Protein AF-A0A3Q2P1I7-F1 (afdb_monomer)

Secondary structure (DSSP, 8-state):
---------------------------PPP-------TT-HHHHHHHHHHHHHHHHHHHHHHHHHHHHHHHHHHHHHHHHHHHHHHHHHHHHHHHHHHHHHHHHHHHHHHHHHHHHHHHHHHHHHHHHHHHHHHHHHHHHHHHHHHHHHHHHHHHHHHHHIIIIIHHHHHHHHHHHHHHHHHHHHHHHHHHHHHHHHHHHHHHHHHHHHHHHHHHHHHHHHHHHHHHHHS-HHHHHHHHHHHHHHHHHHHHHHHTT----------SSSHHHHHHHHHHHHHHHHHHHH---GGG-TTSSSSSS--

Structure (mmCIF, N/CA/C/O backbone):
data_AF-A0A3Q2P1I7-F1
#
_entry.id   AF-A0A3Q2P1I7-F1
#
loop_
_atom_site.group_PDB
_atom_site.id
_atom_site.type_symbol
_atom_site.label_atom_id
_atom_site.label_alt_id
_atom_site.label_comp_id
_atom_site.label_asym_id
_atom_site.label_entity_id
_atom_site.label_seq_id
_atom_site.pdbx_PDB_ins_code
_atom_site.Cartn_x
_atom_site.Cartn_y
_atom_site.Cartn_z
_atom_site.occupancy
_atom_site.B_iso_or_equiv
_atom_site.auth_seq_id
_atom_site.auth_comp_id
_atom_site.auth_asym_id
_atom_site.auth_atom_id
_atom_site.pdbx_PDB_model_num
ATOM 1 N N . MET A 1 1 ? 71.696 -30.354 -68.559 1.00 37.44 1 MET A N 1
ATOM 2 C CA . MET A 1 1 ? 70.394 -29.865 -69.059 1.00 37.44 1 MET A CA 1
ATOM 3 C C . MET A 1 1 ? 70.488 -28.345 -69.175 1.00 37.44 1 MET A C 1
ATOM 5 O O . MET A 1 1 ? 70.593 -27.705 -68.145 1.00 37.44 1 MET A O 1
ATOM 9 N N . THR A 1 2 ? 70.939 -27.823 -70.323 1.00 33.38 2 THR A N 1
ATOM 10 C CA . THR A 1 2 ? 70.131 -27.226 -71.426 1.00 33.38 2 THR A CA 1
ATOM 11 C C . THR A 1 2 ? 69.650 -25.804 -71.056 1.00 33.38 2 THR A C 1
ATOM 13 O O . THR A 1 2 ? 68.840 -25.687 -70.152 1.00 33.38 2 THR A O 1
ATOM 16 N N . SER A 1 3 ? 70.313 -24.722 -71.516 1.00 35.94 3 SER A N 1
ATOM 17 C CA . SER A 1 3 ? 70.066 -23.935 -72.765 1.00 35.94 3 SER A CA 1
ATOM 18 C C . SER A 1 3 ? 68.730 -23.156 -72.707 1.00 35.94 3 SER A C 1
ATOM 20 O O . SER A 1 3 ? 67.751 -23.741 -72.280 1.00 35.94 3 SER A O 1
ATOM 22 N N . LEU A 1 4 ? 68.554 -21.872 -73.060 1.00 38.03 4 LEU A N 1
ATOM 23 C CA . LEU A 1 4 ? 69.083 -20.969 -74.105 1.00 38.03 4 LEU A CA 1
ATOM 24 C C . LEU A 1 4 ? 68.874 -19.489 -73.638 1.00 38.03 4 LEU A C 1
ATOM 26 O O . LEU A 1 4 ? 67.929 -19.250 -72.899 1.00 38.03 4 LEU A O 1
ATOM 30 N N . LYS A 1 5 ? 69.757 -18.493 -73.889 1.00 39.81 5 LYS A N 1
ATOM 31 C CA . LYS A 1 5 ? 69.963 -17.686 -75.137 1.00 39.81 5 LYS A CA 1
ATOM 32 C C . LYS A 1 5 ? 68.685 -16.877 -75.528 1.00 39.81 5 LYS A C 1
ATOM 34 O O . LYS A 1 5 ? 67.645 -17.506 -75.616 1.00 39.81 5 LYS A O 1
ATOM 39 N N . ARG A 1 6 ? 68.632 -15.562 -75.827 1.00 39.19 6 ARG A N 1
ATOM 40 C CA . ARG A 1 6 ? 69.544 -14.595 -76.493 1.00 39.19 6 ARG A CA 1
ATOM 41 C C . ARG A 1 6 ? 69.011 -13.139 -76.423 1.00 39.19 6 ARG A C 1
ATOM 43 O O . ARG A 1 6 ? 67.800 -12.968 -76.439 1.00 39.19 6 ARG A O 1
ATOM 50 N N . ASP A 1 7 ? 69.955 -12.190 -76.457 1.00 40.12 7 ASP A N 1
ATOM 51 C CA . ASP A 1 7 ? 70.128 -11.010 -77.347 1.00 40.12 7 ASP A CA 1
ATOM 52 C C . ASP A 1 7 ? 68.952 -10.029 -77.623 1.00 40.12 7 ASP A C 1
ATOM 54 O O . ASP A 1 7 ? 67.835 -10.443 -77.891 1.00 40.12 7 ASP A O 1
ATOM 58 N N . GLY A 1 8 ? 69.146 -8.704 -77.699 1.00 39.31 8 GLY A N 1
ATOM 59 C CA . GLY A 1 8 ? 70.410 -7.976 -77.760 1.00 39.31 8 GLY A CA 1
ATOM 60 C C . GLY A 1 8 ? 70.275 -6.448 -77.762 1.00 39.31 8 GLY A C 1
ATOM 61 O O . GLY A 1 8 ? 69.306 -5.872 -78.252 1.00 39.31 8 GLY A O 1
ATOM 62 N N . GLU A 1 9 ? 71.316 -5.817 -77.223 1.00 40.06 9 GLU A N 1
ATOM 63 C CA . GLU A 1 9 ? 71.783 -4.486 -77.602 1.00 40.06 9 GLU A CA 1
ATOM 64 C C . GLU A 1 9 ? 72.470 -4.583 -78.972 1.00 40.06 9 GLU A C 1
ATOM 66 O O . GLU A 1 9 ? 73.215 -5.533 -79.227 1.00 40.06 9 GLU A O 1
ATOM 71 N N . ILE A 1 10 ? 72.268 -3.594 -79.844 1.00 39.72 10 ILE A N 1
ATOM 72 C CA . ILE A 1 10 ? 73.086 -3.425 -81.048 1.00 39.72 10 ILE A CA 1
ATOM 73 C C . ILE A 1 10 ? 73.785 -2.069 -80.969 1.00 39.72 10 ILE A C 1
ATOM 75 O O . ILE A 1 10 ? 73.214 -1.022 -81.259 1.00 39.72 10 ILE A O 1
ATOM 79 N N . LEU A 1 11 ? 75.056 -2.139 -80.578 1.00 36.50 11 LEU A N 1
ATOM 80 C CA . LEU A 1 11 ? 76.115 -1.222 -80.981 1.00 36.50 11 LEU A CA 1
ATOM 81 C C . LEU A 1 11 ? 76.473 -1.513 -82.446 1.00 36.50 11 LEU A C 1
ATOM 83 O O . LEU A 1 11 ? 76.708 -2.668 -82.793 1.00 36.50 11 LEU A O 1
ATOM 87 N N . PHE A 1 12 ? 76.619 -0.481 -83.277 1.00 29.22 12 PHE A N 1
ATOM 88 C CA . PHE A 1 12 ? 77.496 -0.552 -84.448 1.00 29.22 12 PHE A CA 1
ATOM 89 C C . PHE A 1 12 ? 78.340 0.719 -84.540 1.00 29.22 12 PHE A C 1
ATOM 91 O O . PHE A 1 12 ? 77.852 1.818 -84.781 1.00 29.22 12 PHE A O 1
ATOM 98 N N . ASN A 1 13 ? 79.634 0.515 -84.325 1.00 35.69 13 ASN A N 1
ATOM 99 C CA . ASN A 1 13 ? 80.735 1.407 -84.638 1.00 35.69 13 ASN A CA 1
ATOM 100 C C . ASN A 1 13 ? 81.540 0.695 -85.729 1.00 35.69 13 ASN A C 1
ATOM 102 O O . ASN A 1 13 ? 81.877 -0.463 -85.500 1.00 35.69 13 ASN A O 1
ATOM 106 N N . ILE A 1 14 ? 81.802 1.342 -86.871 1.00 37.12 14 ILE A N 1
ATOM 107 C CA . ILE A 1 14 ? 83.092 1.351 -87.595 1.00 37.12 14 ILE A CA 1
ATOM 108 C C . ILE A 1 14 ? 82.961 2.031 -88.967 1.00 37.12 14 ILE A C 1
ATOM 110 O O . ILE A 1 14 ? 82.319 1.541 -89.889 1.00 37.12 14 ILE A O 1
ATOM 114 N N . ASN A 1 15 ? 83.639 3.170 -89.070 1.00 38.12 15 ASN A N 1
ATOM 115 C CA . ASN A 1 15 ? 84.653 3.491 -90.075 1.00 38.12 15 ASN A CA 1
ATOM 116 C C . ASN A 1 15 ? 84.760 2.547 -91.298 1.00 38.12 15 ASN A C 1
ATOM 118 O O . ASN A 1 15 ? 85.191 1.402 -91.170 1.00 38.12 15 ASN A O 1
ATOM 122 N N . THR A 1 16 ? 84.512 3.075 -92.498 1.00 40.84 16 THR A N 1
ATOM 123 C CA . THR A 1 16 ? 85.097 2.560 -93.748 1.00 40.84 16 THR A CA 1
ATOM 124 C C . THR A 1 16 ? 85.456 3.728 -94.663 1.00 40.84 16 THR A C 1
ATOM 126 O O . THR A 1 16 ? 84.623 4.289 -95.369 1.00 40.84 16 THR A O 1
ATOM 129 N N . CYS A 1 17 ? 86.737 4.092 -94.626 1.00 37.19 17 CYS A N 1
ATOM 130 C CA . CYS A 1 17 ? 87.418 4.804 -95.695 1.00 37.19 17 CYS A CA 1
ATOM 131 C C . CYS A 1 17 ? 87.631 3.839 -96.869 1.00 37.19 17 CYS A C 1
ATOM 133 O O . CYS A 1 17 ? 88.225 2.780 -96.675 1.00 37.19 17 CYS A O 1
ATOM 135 N N . VAL A 1 18 ? 87.245 4.234 -98.081 1.00 42.25 18 VAL A N 1
ATOM 136 C CA . VAL A 1 18 ? 87.901 3.781 -99.314 1.00 42.25 18 VAL A CA 1
ATOM 137 C C . VAL A 1 18 ? 88.113 5.020 -100.169 1.00 42.25 18 VAL A C 1
ATOM 139 O O . VAL A 1 18 ? 87.163 5.622 -100.663 1.00 42.25 18 VAL A O 1
ATOM 142 N N . GLY A 1 19 ? 89.377 5.426 -100.269 1.00 35.69 19 GLY A N 1
ATOM 143 C CA . GLY A 1 19 ? 89.825 6.352 -101.292 1.00 35.69 19 GLY A CA 1
ATOM 144 C C . GLY A 1 19 ? 89.797 5.673 -102.657 1.00 35.69 19 GLY A C 1
ATOM 145 O O . GLY A 1 19 ? 90.038 4.471 -102.768 1.00 35.69 19 GLY A O 1
ATOM 146 N N . ILE A 1 20 ? 89.517 6.464 -103.683 1.00 48.66 20 ILE A N 1
ATOM 147 C CA . ILE A 1 20 ? 89.871 6.148 -105.061 1.00 48.66 20 ILE A CA 1
ATOM 148 C C . ILE A 1 20 ? 90.468 7.397 -105.698 1.00 48.66 20 ILE A C 1
ATOM 150 O O . ILE A 1 20 ? 90.032 8.521 -105.455 1.00 48.66 20 ILE A O 1
ATOM 154 N N . ASP A 1 21 ? 91.534 7.122 -106.430 1.00 36.25 21 ASP A N 1
ATOM 155 C CA . ASP A 1 21 ? 92.611 7.971 -106.904 1.00 36.25 21 ASP A CA 1
ATOM 156 C C . ASP A 1 21 ? 92.243 9.165 -107.801 1.00 36.25 21 ASP A C 1
ATOM 158 O O . ASP A 1 21 ? 91.438 9.076 -108.723 1.00 36.25 21 ASP A O 1
ATOM 162 N N . SER A 1 22 ? 92.958 10.266 -107.561 1.00 40.50 22 SER A N 1
ATOM 163 C CA . SER A 1 22 ? 93.864 10.918 -108.521 1.00 40.50 22 SER A CA 1
ATOM 164 C C . SER A 1 22 ? 93.489 10.878 -110.015 1.00 40.50 22 SER A C 1
ATOM 166 O O . SER A 1 22 ? 93.969 10.016 -110.750 1.00 40.50 22 SER A O 1
ATOM 168 N N . VAL A 1 23 ? 92.779 11.902 -110.506 1.00 46.59 23 VAL A N 1
ATOM 169 C CA . VAL A 1 23 ? 92.874 12.346 -111.911 1.00 46.59 23 VAL A CA 1
ATOM 170 C C . VAL A 1 23 ? 92.847 13.880 -111.960 1.00 46.59 23 VAL A C 1
ATOM 172 O O . VAL A 1 23 ? 91.907 14.513 -111.494 1.00 46.59 23 VAL A O 1
ATOM 175 N N . ASP A 1 24 ? 93.898 14.458 -112.530 1.00 40.78 24 ASP A N 1
ATOM 176 C CA . ASP A 1 24 ? 94.104 15.874 -112.869 1.00 40.78 24 ASP A CA 1
ATOM 177 C C . ASP A 1 24 ? 94.370 15.941 -114.391 1.00 40.78 24 ASP A C 1
ATOM 179 O O . ASP A 1 24 ? 94.864 14.949 -114.938 1.00 40.78 24 ASP A O 1
ATOM 183 N N . PRO A 1 25 ? 94.244 17.074 -115.106 1.00 54.03 25 PRO A N 1
ATOM 184 C CA . PRO A 1 25 ? 93.213 18.116 -115.152 1.00 54.03 25 PRO A CA 1
ATOM 185 C C . PRO A 1 25 ? 92.543 18.173 -116.551 1.00 54.03 25 PRO A C 1
ATOM 187 O O . PRO A 1 25 ? 92.921 17.464 -117.481 1.00 54.03 25 PRO A O 1
ATOM 190 N N . ARG A 1 26 ? 91.692 19.193 -116.743 1.00 49.25 26 ARG A N 1
ATOM 191 C CA . ARG A 1 26 ? 91.271 19.789 -118.032 1.00 49.25 26 ARG A CA 1
ATOM 192 C C . ARG A 1 26 ? 90.135 19.054 -118.737 1.00 49.25 26 ARG A C 1
ATOM 194 O O . ARG A 1 26 ? 90.357 18.175 -119.556 1.00 49.25 26 ARG A O 1
ATOM 201 N N . ILE A 1 27 ? 88.925 19.530 -118.473 1.00 48.97 27 ILE A N 1
ATOM 202 C CA . ILE A 1 27 ? 87.995 20.114 -119.452 1.00 48.97 27 ILE A CA 1
ATOM 203 C C . ILE A 1 27 ? 86.877 20.697 -118.588 1.00 48.97 27 ILE A C 1
ATOM 205 O O . ILE A 1 27 ? 86.063 19.957 -118.039 1.00 48.97 27 ILE A O 1
ATOM 209 N N . ASP A 1 28 ? 86.868 22.018 -118.416 1.00 49.62 28 ASP A N 1
ATOM 210 C CA . ASP A 1 28 ? 85.645 22.689 -117.991 1.00 49.62 28 ASP A CA 1
ATOM 211 C C . ASP A 1 28 ? 84.610 22.403 -119.090 1.00 49.62 28 ASP A C 1
ATOM 213 O O . ASP A 1 28 ? 84.869 22.731 -120.257 1.00 49.62 28 ASP A O 1
ATOM 217 N N . PRO A 1 29 ? 83.476 21.739 -118.797 1.00 59.03 29 PRO A N 1
ATOM 218 C CA . PRO A 1 29 ? 82.405 21.661 -119.777 1.00 59.03 29 PRO A CA 1
ATOM 219 C C . PRO A 1 29 ? 82.010 23.104 -120.112 1.00 59.03 29 PRO A C 1
ATOM 221 O O . PRO A 1 29 ? 81.969 23.930 -119.195 1.00 59.03 29 PRO A O 1
ATOM 224 N N . PRO A 1 30 ? 81.734 23.458 -121.382 1.00 57.03 30 PRO A N 1
ATOM 225 C CA . PRO A 1 30 ? 81.226 24.788 -121.668 1.00 57.03 30 PRO A CA 1
ATOM 226 C C . PRO A 1 30 ? 79.988 24.989 -120.794 1.00 57.03 30 PRO A C 1
ATOM 228 O O . PRO A 1 30 ? 79.021 24.231 -120.903 1.00 57.03 30 PRO A O 1
ATOM 231 N N . THR A 1 31 ? 80.039 25.969 -119.892 1.00 58.53 31 THR A N 1
ATOM 232 C CA . THR A 1 31 ? 78.881 26.474 -119.159 1.00 58.53 31 THR A CA 1
ATOM 233 C C . THR A 1 31 ? 77.944 27.045 -120.212 1.00 58.53 31 THR A C 1
ATOM 235 O O . THR A 1 31 ? 78.035 28.203 -120.617 1.00 58.53 31 THR A O 1
ATOM 238 N N . SER A 1 32 ? 77.121 26.159 -120.769 1.00 54.41 32 SER A N 1
ATOM 239 C CA . SER A 1 32 ? 76.199 26.464 -121.843 1.00 54.41 32 SER A CA 1
ATOM 240 C C . SER A 1 32 ? 75.160 27.429 -121.301 1.00 54.41 32 SER A C 1
ATOM 242 O O . SER A 1 32 ? 74.247 27.030 -120.588 1.00 54.41 32 SER A O 1
ATOM 244 N N . THR A 1 33 ? 75.331 28.689 -121.699 1.00 48.12 33 THR A N 1
ATOM 245 C CA . THR A 1 33 ? 74.298 29.700 -121.944 1.00 48.12 33 THR A CA 1
ATOM 246 C C . THR A 1 33 ? 73.279 29.907 -120.827 1.00 48.12 33 THR A C 1
ATOM 248 O O . THR A 1 33 ? 72.297 29.176 -120.730 1.00 48.12 33 THR A O 1
ATOM 251 N N . ASP A 1 34 ? 73.435 31.009 -120.091 1.00 49.59 34 ASP A N 1
ATOM 252 C CA . ASP A 1 34 ? 72.309 31.699 -119.459 1.00 49.59 34 ASP A CA 1
ATOM 253 C C . ASP A 1 34 ? 71.232 31.960 -120.525 1.00 49.59 34 ASP A C 1
ATOM 255 O O . ASP A 1 34 ? 71.364 32.836 -121.387 1.00 49.59 34 ASP A O 1
ATOM 259 N N . VAL A 1 35 ? 70.171 31.154 -120.512 1.00 58.53 35 VAL A N 1
ATOM 260 C CA . VAL A 1 35 ? 69.016 31.337 -121.391 1.00 58.53 35 VAL A CA 1
ATOM 261 C C . VAL A 1 35 ? 68.183 32.476 -120.806 1.00 58.53 35 VAL A C 1
ATOM 263 O O . VAL A 1 35 ? 67.319 32.268 -119.957 1.00 58.53 35 VAL A O 1
ATOM 266 N N . TYR A 1 36 ? 68.467 33.705 -121.242 1.00 57.12 36 TYR A N 1
ATOM 267 C CA . TYR A 1 36 ? 67.668 34.883 -120.900 1.00 57.12 36 TYR A CA 1
ATOM 268 C C . TYR A 1 36 ? 66.320 34.831 -121.627 1.00 57.12 36 TYR A C 1
ATOM 270 O O . TYR A 1 36 ? 66.175 35.261 -122.774 1.00 57.12 36 TYR A O 1
ATOM 278 N N . ASP A 1 37 ? 65.316 34.295 -120.943 1.00 55.25 37 ASP A N 1
ATOM 279 C CA . ASP A 1 37 ? 63.932 34.319 -121.394 1.00 55.25 37 ASP A CA 1
ATOM 280 C C . ASP A 1 37 ? 63.318 35.705 -121.138 1.00 55.25 37 ASP A C 1
ATOM 282 O O . ASP A 1 37 ? 63.019 36.082 -120.003 1.00 55.25 37 ASP A O 1
ATOM 286 N N . LYS A 1 38 ? 63.113 36.481 -122.209 1.00 58.69 38 LYS A N 1
ATOM 287 C CA . LYS A 1 38 ? 62.501 37.820 -122.136 1.00 58.69 38 LYS A CA 1
ATOM 288 C C . LYS A 1 38 ? 61.037 37.798 -121.668 1.00 58.69 38 LYS A C 1
ATOM 290 O O . LYS A 1 38 ? 60.520 38.858 -121.328 1.00 58.69 38 LYS A O 1
ATOM 295 N N . LEU A 1 39 ? 60.373 36.636 -121.648 1.00 61.88 39 LEU A N 1
ATOM 296 C CA . LEU A 1 39 ? 58.960 36.486 -121.272 1.00 61.88 39 LEU A CA 1
ATOM 297 C C . LEU A 1 39 ? 58.739 35.720 -119.953 1.00 61.88 39 LEU A C 1
ATOM 299 O O . LEU A 1 39 ? 57.594 35.467 -119.585 1.00 61.88 39 LEU A O 1
ATOM 303 N N . ASN A 1 40 ? 59.800 35.436 -119.187 1.00 66.00 40 ASN A N 1
ATOM 304 C CA . ASN A 1 40 ? 59.728 34.920 -117.811 1.00 66.00 40 ASN A CA 1
ATOM 305 C C . ASN A 1 40 ? 58.880 33.626 -117.642 1.00 66.00 40 ASN A C 1
ATOM 307 O O . ASN A 1 40 ? 58.259 33.392 -116.595 1.00 66.00 40 ASN A O 1
ATOM 311 N N . TYR A 1 41 ? 58.843 32.776 -118.671 1.00 66.62 41 TYR A N 1
ATOM 312 C CA . TYR A 1 41 ? 58.023 31.565 -118.764 1.00 66.62 41 TYR A CA 1
ATOM 313 C C . TYR A 1 41 ? 58.525 30.459 -117.820 1.00 66.62 41 TYR A C 1
ATOM 315 O O . TYR A 1 41 ? 57.732 29.862 -117.088 1.00 66.62 41 TYR A O 1
ATOM 323 N N . LEU A 1 42 ? 59.847 30.250 -117.730 1.00 66.88 42 LEU A N 1
ATOM 324 C CA . LEU A 1 42 ? 60.445 29.260 -116.814 1.00 66.88 42 LEU A CA 1
ATOM 325 C C . LEU A 1 42 ? 60.219 29.601 -115.331 1.00 66.88 42 LEU A C 1
ATOM 327 O O . LEU A 1 42 ? 59.898 28.720 -114.532 1.00 66.88 42 LEU A O 1
ATOM 331 N N . SER A 1 43 ? 60.339 30.880 -114.959 1.00 68.19 43 SER A N 1
ATOM 332 C CA . SER A 1 43 ? 60.089 31.334 -113.581 1.00 68.19 43 SER A CA 1
ATOM 333 C C . SER A 1 43 ? 58.628 31.113 -113.174 1.00 68.19 43 SER A C 1
ATOM 335 O O . SER A 1 43 ? 58.337 30.749 -112.035 1.00 68.19 43 SER A O 1
ATOM 337 N N . SER A 1 44 ? 57.702 31.284 -114.117 1.00 72.69 44 SER A N 1
ATOM 338 C CA . SER A 1 44 ? 56.267 31.112 -113.881 1.00 72.69 44 SER A CA 1
ATOM 339 C C . SER A 1 44 ? 55.881 29.638 -113.700 1.00 72.69 44 SER A C 1
ATOM 341 O O . SER A 1 44 ? 55.126 29.325 -112.782 1.00 72.69 44 SER A O 1
ATOM 343 N N . LEU A 1 45 ? 56.463 28.721 -114.487 1.00 74.69 45 LEU A N 1
ATOM 344 C CA . LEU A 1 45 ? 56.230 27.276 -114.347 1.00 74.69 45 LEU A CA 1
ATOM 345 C C . LEU A 1 45 ? 56.754 26.727 -113.004 1.00 74.69 45 LEU A C 1
ATOM 347 O O . LEU A 1 45 ? 56.106 25.888 -112.375 1.00 74.69 45 LEU A O 1
ATOM 351 N N . GLY A 1 46 ? 57.904 27.227 -112.538 1.00 77.69 46 GLY A N 1
ATOM 352 C CA . GLY A 1 46 ? 58.470 26.869 -111.233 1.00 77.69 46 GLY A CA 1
ATOM 353 C C . GLY A 1 46 ? 57.636 27.382 -110.056 1.00 77.69 46 GLY A C 1
ATOM 354 O O . GLY A 1 46 ? 57.405 26.647 -109.099 1.00 77.69 46 GLY A O 1
ATOM 355 N N . LYS A 1 47 ? 57.105 28.610 -110.143 1.00 83.38 47 LYS A N 1
ATOM 356 C CA . LYS A 1 47 ? 56.226 29.183 -109.106 1.00 83.38 47 LYS A CA 1
ATOM 357 C C . LYS A 1 47 ? 54.948 28.371 -108.904 1.00 83.38 47 LYS A C 1
ATOM 359 O O . LYS A 1 47 ? 54.551 28.164 -107.762 1.00 83.38 47 LYS A O 1
ATOM 364 N N . THR A 1 48 ? 54.323 27.881 -109.977 1.00 82.75 48 THR A N 1
ATOM 365 C CA . THR A 1 48 ? 53.122 27.035 -109.872 1.00 82.75 48 THR A CA 1
ATOM 366 C C . THR A 1 48 ? 53.421 25.699 -109.193 1.00 82.75 48 THR A C 1
ATOM 368 O O . THR A 1 48 ? 52.641 25.273 -108.345 1.00 82.75 48 THR A O 1
ATOM 371 N N . GLN A 1 49 ? 54.554 25.061 -109.509 1.00 83.00 49 GLN A N 1
ATOM 372 C CA . GLN A 1 49 ? 54.948 23.798 -108.873 1.00 83.00 49 GLN A CA 1
ATOM 373 C C . GLN A 1 49 ? 55.335 23.983 -107.399 1.00 83.00 49 GLN A C 1
ATOM 375 O O . GLN A 1 49 ? 54.888 23.209 -106.562 1.00 83.00 49 GLN A O 1
ATOM 380 N N . ILE A 1 50 ? 56.080 25.039 -107.051 1.00 80.31 50 ILE A N 1
ATOM 381 C CA . ILE A 1 50 ? 56.415 25.354 -105.650 1.00 80.31 50 ILE A CA 1
ATOM 382 C C . ILE A 1 50 ? 55.147 25.667 -104.844 1.00 80.31 50 ILE A C 1
ATOM 384 O O . ILE A 1 50 ? 55.003 25.189 -103.725 1.00 80.31 50 ILE A O 1
ATOM 388 N N . ALA A 1 51 ? 54.198 26.415 -105.414 1.00 81.25 51 ALA A N 1
ATOM 389 C CA . ALA A 1 51 ? 52.920 26.691 -104.760 1.00 81.25 51 ALA A CA 1
ATOM 390 C C . ALA A 1 51 ? 52.052 25.431 -104.589 1.00 81.25 51 ALA A C 1
ATOM 392 O O . ALA A 1 51 ? 51.324 25.335 -103.605 1.00 81.25 51 ALA A O 1
ATOM 393 N N . ALA A 1 52 ? 52.120 24.475 -105.523 1.00 87.50 52 ALA A N 1
ATOM 394 C CA . ALA A 1 52 ? 51.447 23.183 -105.392 1.00 87.50 52 ALA A CA 1
ATOM 395 C C . ALA A 1 52 ? 52.071 22.342 -104.270 1.00 87.50 52 ALA A C 1
ATOM 397 O O . ALA A 1 52 ? 51.351 21.902 -103.384 1.00 87.50 52 ALA A O 1
ATOM 398 N N . VAL A 1 53 ? 53.403 22.226 -104.233 1.00 88.50 53 VAL A N 1
ATOM 399 C CA . VAL A 1 53 ? 54.115 21.498 -103.169 1.00 88.50 53 VAL A CA 1
ATOM 400 C C . VAL A 1 53 ? 53.890 22.141 -101.800 1.00 88.50 53 VAL A C 1
ATOM 402 O O . VAL A 1 53 ? 53.654 21.427 -100.832 1.00 88.50 53 VAL A O 1
ATOM 405 N N . GLN A 1 54 ? 53.914 23.475 -101.705 1.00 89.19 54 GLN A N 1
ATOM 406 C CA . GLN A 1 54 ? 53.622 24.174 -100.451 1.00 89.19 54 GLN A CA 1
ATOM 407 C C . GLN A 1 54 ? 52.180 23.924 -100.003 1.00 89.19 54 GLN A C 1
ATOM 409 O O . GLN A 1 54 ? 51.955 23.623 -98.840 1.00 89.19 54 GLN A O 1
ATOM 414 N N . ARG A 1 55 ? 51.212 23.981 -100.926 1.00 89.50 55 ARG A N 1
ATOM 415 C CA . ARG A 1 55 ? 49.812 23.667 -100.622 1.00 89.50 55 ARG A CA 1
ATOM 416 C C . ARG A 1 55 ? 49.650 22.228 -100.141 1.00 89.50 55 ARG A C 1
ATOM 418 O O . ARG A 1 55 ? 48.940 22.012 -99.170 1.00 89.50 55 ARG A O 1
ATOM 425 N N . ASP A 1 56 ? 50.288 21.265 -100.797 1.00 91.94 56 ASP A N 1
ATOM 426 C CA . ASP A 1 56 ? 50.205 19.854 -100.412 1.00 91.94 56 ASP A CA 1
ATOM 427 C C . ASP A 1 56 ? 50.883 19.607 -99.055 1.00 91.94 56 ASP A C 1
ATOM 429 O O . ASP A 1 56 ? 50.370 18.841 -98.241 1.00 91.94 56 ASP A O 1
ATOM 433 N N . ALA A 1 57 ? 51.988 20.305 -98.765 1.00 90.38 57 ALA A N 1
ATOM 434 C CA . ALA A 1 57 ? 52.618 20.298 -97.448 1.00 90.38 57 ALA A CA 1
ATOM 435 C C . ALA A 1 57 ? 51.703 20.911 -96.375 1.00 90.38 57 ALA A C 1
ATOM 437 O O . ALA A 1 57 ? 51.533 20.312 -95.317 1.00 90.38 57 ALA A O 1
ATOM 438 N N . ASP A 1 58 ? 51.066 22.051 -96.654 1.00 92.06 58 ASP A N 1
ATOM 439 C CA . ASP A 1 58 ? 50.138 22.715 -95.732 1.00 92.06 58 ASP A CA 1
ATOM 440 C C . ASP A 1 58 ? 48.883 21.857 -95.484 1.00 92.06 58 ASP A C 1
ATOM 442 O O . ASP A 1 58 ? 48.422 21.752 -94.348 1.00 92.06 58 ASP A O 1
ATOM 446 N N . ILE A 1 59 ? 48.356 21.192 -96.522 1.00 90.81 59 ILE A N 1
ATOM 447 C CA . ILE A 1 59 ? 47.260 20.217 -96.401 1.00 90.81 59 ILE A CA 1
ATOM 448 C C . ILE A 1 59 ? 47.712 19.034 -95.544 1.00 90.81 59 ILE A C 1
ATOM 450 O O . ILE A 1 59 ? 47.006 18.667 -94.610 1.00 90.81 59 ILE A O 1
ATOM 454 N N . GLY A 1 60 ? 48.900 18.480 -95.799 1.00 93.62 60 GLY A N 1
ATOM 455 C CA . GLY A 1 60 ? 49.443 17.372 -95.016 1.00 93.62 60 GLY A CA 1
ATOM 456 C C . GLY A 1 60 ? 49.646 17.729 -93.541 1.00 93.62 60 GLY A C 1
ATOM 457 O O . GLY A 1 60 ? 49.319 16.927 -92.667 1.00 93.62 60 GLY A O 1
ATOM 458 N N . VAL A 1 61 ? 50.123 18.943 -93.247 1.00 93.62 61 VAL A N 1
ATOM 459 C CA . VAL A 1 61 ? 50.250 19.454 -91.873 1.00 93.62 61 VAL A CA 1
ATOM 460 C C . VAL A 1 61 ? 48.873 19.612 -91.229 1.00 93.62 61 VAL A C 1
ATOM 462 O O . VAL A 1 61 ? 48.662 19.097 -90.135 1.00 93.62 61 VAL A O 1
ATOM 465 N N . ALA A 1 62 ? 47.910 20.238 -91.910 1.00 90.12 62 ALA A N 1
ATOM 466 C CA . ALA A 1 62 ? 46.564 20.440 -91.375 1.00 90.12 62 ALA A CA 1
ATOM 467 C C . ALA A 1 62 ? 45.809 19.119 -91.143 1.00 90.12 62 ALA A C 1
ATOM 469 O O . ALA A 1 62 ? 45.086 18.978 -90.155 1.00 90.12 62 ALA A O 1
ATOM 470 N N . GLU A 1 63 ? 45.972 18.133 -92.027 1.00 92.75 63 GLU A N 1
ATOM 471 C CA . GLU A 1 63 ? 45.398 16.797 -91.859 1.00 92.75 63 GLU A CA 1
ATOM 472 C C . GLU A 1 63 ? 46.056 16.046 -90.699 1.00 92.75 63 GLU A C 1
ATOM 474 O O . GLU A 1 63 ? 45.346 15.471 -89.874 1.00 92.75 63 GLU A O 1
ATOM 479 N N . ALA A 1 64 ? 47.384 16.114 -90.564 1.0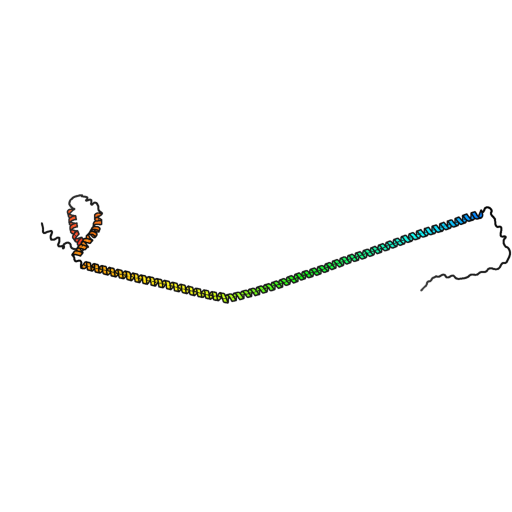0 93.12 64 ALA A N 1
ATOM 480 C CA . ALA A 1 64 ? 48.095 15.512 -89.439 1.00 93.12 64 ALA A CA 1
ATOM 481 C C . ALA A 1 64 ? 47.704 16.150 -88.095 1.00 93.12 64 ALA A C 1
ATOM 483 O O . ALA A 1 64 ? 47.486 15.431 -87.120 1.00 93.12 64 ALA A O 1
ATOM 484 N N . GLU A 1 65 ? 47.570 17.478 -88.040 1.00 94.12 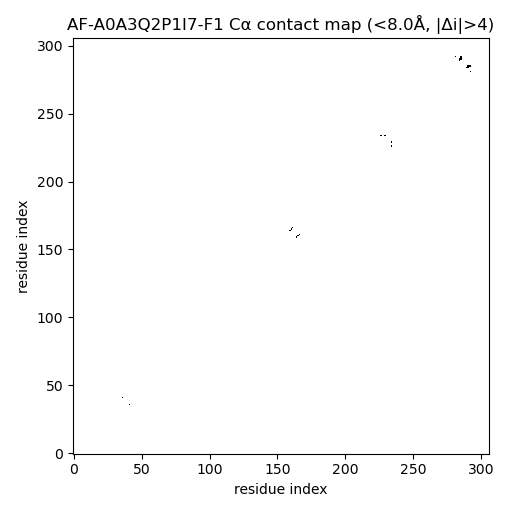65 GLU A N 1
ATOM 485 C CA . GLU A 1 65 ? 47.111 18.206 -86.852 1.00 94.12 65 GLU A CA 1
ATOM 486 C C . GLU A 1 65 ? 45.657 17.873 -86.505 1.00 94.12 65 GLU A C 1
ATOM 488 O O . GLU A 1 65 ? 45.342 17.632 -85.338 1.00 94.12 65 GLU A O 1
ATOM 493 N N . ARG A 1 66 ? 44.769 17.795 -87.505 1.00 94.94 66 ARG A N 1
ATOM 494 C CA . ARG A 1 66 ? 43.373 17.386 -87.309 1.00 94.94 66 ARG A CA 1
ATOM 495 C C . ARG A 1 66 ? 43.291 15.967 -86.759 1.00 94.94 66 ARG A C 1
ATOM 497 O O . ARG A 1 66 ? 42.593 15.737 -85.774 1.00 94.94 66 ARG A O 1
ATOM 504 N N . ASP A 1 67 ? 44.002 15.024 -87.367 1.00 94.06 67 ASP A N 1
ATOM 505 C CA . ASP A 1 67 ? 43.949 13.614 -86.985 1.00 94.06 67 ASP A CA 1
ATOM 506 C C . ASP A 1 67 ? 44.615 13.375 -85.617 1.00 94.06 67 ASP A C 1
ATOM 508 O O . ASP A 1 67 ? 44.143 12.546 -84.832 1.00 94.06 67 ASP A O 1
ATOM 512 N N . ALA A 1 68 ? 45.673 14.128 -85.290 1.00 92.81 68 ALA A N 1
ATOM 513 C CA . ALA A 1 68 ? 46.255 14.162 -83.951 1.00 92.81 68 ALA A CA 1
ATOM 514 C C . ALA A 1 68 ? 45.270 14.743 -82.925 1.00 92.81 68 ALA A C 1
ATOM 516 O O . ALA A 1 68 ? 45.091 14.153 -81.861 1.00 92.81 68 ALA A O 1
ATOM 517 N N . GLY A 1 69 ? 44.582 15.838 -83.262 1.00 94.81 69 GLY A N 1
ATOM 518 C CA . GLY A 1 69 ? 43.578 16.469 -82.406 1.00 94.81 69 GLY A CA 1
ATOM 519 C C . GLY A 1 69 ? 42.362 15.577 -82.141 1.00 94.81 69 GLY A C 1
ATOM 520 O O . GLY A 1 69 ? 41.902 15.505 -81.003 1.00 94.81 69 GLY A O 1
ATOM 521 N N . ILE A 1 70 ? 41.873 14.848 -83.153 1.00 93.75 70 ILE A N 1
ATOM 522 C CA . ILE A 1 70 ? 40.782 13.871 -83.000 1.00 93.75 70 ILE A CA 1
ATOM 523 C C . ILE A 1 70 ? 41.217 12.748 -82.057 1.00 93.75 70 ILE A C 1
ATOM 525 O O . ILE A 1 70 ? 40.532 12.494 -81.067 1.00 93.75 70 ILE A O 1
ATOM 529 N N . ARG A 1 71 ? 42.387 12.136 -82.294 1.00 93.44 71 ARG A N 1
ATOM 530 C CA . ARG A 1 71 ? 42.904 11.073 -81.417 1.00 93.44 71 ARG A CA 1
ATOM 531 C C . ARG A 1 71 ? 43.159 11.560 -79.995 1.00 93.44 71 ARG A C 1
ATOM 533 O O . ARG A 1 71 ? 42.890 10.838 -79.040 1.00 93.44 71 ARG A O 1
ATOM 540 N N . GLU A 1 72 ? 43.660 12.779 -79.823 1.00 94.38 72 GLU A N 1
ATOM 541 C CA . GLU A 1 72 ? 43.860 13.362 -78.498 1.00 94.38 72 GLU A CA 1
ATOM 542 C C . GLU A 1 72 ? 42.523 13.611 -77.784 1.00 94.38 72 GLU A C 1
ATOM 544 O O . GLU A 1 72 ? 42.397 13.309 -76.596 1.00 94.38 72 GLU A O 1
ATOM 549 N N . ALA A 1 73 ? 41.513 14.124 -78.490 1.00 92.75 73 ALA A N 1
ATOM 550 C CA . ALA A 1 73 ? 40.178 14.339 -77.939 1.00 92.75 73 ALA A CA 1
ATOM 551 C C . ALA A 1 73 ? 39.491 13.018 -77.556 1.00 92.75 73 ALA A C 1
ATOM 553 O O . ALA A 1 73 ? 38.886 12.940 -76.485 1.00 92.75 73 ALA A O 1
ATOM 554 N N . GLU A 1 74 ? 39.622 11.977 -78.380 1.00 93.38 74 GLU A N 1
ATOM 555 C CA . GLU A 1 74 ? 39.107 10.631 -78.102 1.00 93.38 74 GLU A CA 1
ATOM 556 C C . GLU A 1 74 ? 39.785 10.017 -76.872 1.00 93.38 74 GLU A C 1
ATOM 558 O O . GLU A 1 74 ? 39.096 9.652 -75.919 1.00 93.38 74 GLU A O 1
ATOM 563 N N . CYS A 1 75 ? 41.121 10.024 -76.816 1.00 92.94 75 CYS A N 1
ATOM 564 C CA . CYS A 1 75 ? 41.874 9.559 -75.647 1.00 92.94 75 CYS A CA 1
ATOM 565 C C . CYS A 1 75 ? 41.503 10.333 -74.371 1.00 92.94 75 CYS A C 1
ATOM 567 O O . CYS A 1 75 ? 41.388 9.746 -73.294 1.00 92.94 75 CYS A O 1
ATOM 569 N N . LYS A 1 76 ? 41.297 11.655 -74.466 1.00 94.69 76 LYS A N 1
ATOM 570 C CA . LYS A 1 76 ? 40.858 12.481 -73.329 1.00 94.69 76 LYS A CA 1
ATOM 571 C C . LYS A 1 76 ? 39.446 12.128 -72.882 1.00 94.69 76 LYS A C 1
ATOM 573 O O . LYS A 1 76 ? 39.212 12.048 -71.678 1.00 94.69 76 LYS A O 1
ATOM 578 N N . LYS A 1 77 ? 38.522 11.908 -73.818 1.00 96.12 77 LYS A N 1
ATOM 579 C CA . LYS A 1 77 ? 37.152 11.493 -73.511 1.00 96.12 77 LYS A CA 1
ATOM 580 C C . LYS A 1 77 ? 37.149 10.146 -72.792 1.00 96.12 77 LYS A C 1
ATOM 582 O O . LYS A 1 77 ? 36.592 10.057 -71.705 1.00 96.12 77 LYS A O 1
ATOM 587 N N . GLU A 1 78 ? 37.846 9.145 -73.327 1.00 94.25 78 GLU A N 1
ATOM 588 C CA . GLU A 1 78 ? 37.942 7.821 -72.700 1.00 94.25 78 GLU A CA 1
ATOM 589 C C . GLU A 1 78 ? 38.601 7.884 -71.316 1.00 94.25 78 GLU A C 1
ATOM 591 O O . GLU A 1 78 ? 38.111 7.278 -70.363 1.00 94.25 78 GLU A O 1
ATOM 596 N N . MET A 1 79 ? 39.671 8.671 -71.160 1.00 95.06 79 MET A N 1
ATOM 597 C CA . MET A 1 79 ? 40.310 8.891 -69.860 1.00 95.06 79 MET A CA 1
ATOM 598 C C . MET A 1 79 ? 39.345 9.522 -68.850 1.00 95.06 79 MET A C 1
ATOM 600 O O . MET A 1 79 ? 39.295 9.092 -67.695 1.00 95.06 79 MET A O 1
ATOM 604 N N . MET A 1 80 ? 38.592 10.544 -69.264 1.00 93.69 80 MET A N 1
ATOM 605 C CA . MET A 1 80 ? 37.600 11.194 -68.409 1.00 93.69 80 MET A CA 1
ATOM 606 C C . MET A 1 80 ? 36.458 10.241 -68.056 1.00 93.69 80 MET A C 1
ATOM 608 O O . MET A 1 80 ? 36.079 10.189 -66.891 1.00 93.69 80 MET A O 1
ATOM 612 N N . ASP A 1 81 ? 35.971 9.441 -69.002 1.00 94.00 81 ASP A N 1
ATOM 613 C CA . ASP A 1 81 ? 34.917 8.452 -68.767 1.00 94.00 81 ASP A CA 1
ATOM 614 C C . ASP A 1 81 ? 35.372 7.394 -67.749 1.00 94.00 81 ASP A C 1
ATOM 616 O O . ASP A 1 81 ? 34.675 7.127 -66.767 1.00 94.00 81 ASP A O 1
ATOM 620 N N . VAL A 1 82 ? 36.584 6.849 -67.907 1.00 95.38 82 VAL A N 1
ATOM 621 C CA . VAL A 1 82 ? 37.174 5.910 -66.938 1.00 95.38 82 VAL A CA 1
ATOM 622 C C . VAL A 1 82 ? 37.344 6.568 -65.568 1.00 95.38 82 VAL A C 1
ATOM 624 O O . VAL A 1 82 ? 37.026 5.950 -64.548 1.00 95.38 82 VAL A O 1
ATOM 627 N N . LYS A 1 83 ? 37.796 7.827 -65.525 1.00 95.69 83 LYS A N 1
ATOM 628 C CA . LYS A 1 83 ? 37.950 8.582 -64.279 1.00 95.69 83 LYS A CA 1
ATOM 629 C C . LYS A 1 83 ? 36.608 8.815 -63.586 1.00 95.69 83 LYS A C 1
ATOM 631 O O . LYS A 1 83 ? 36.498 8.526 -62.402 1.00 95.69 83 LYS A O 1
ATOM 636 N N . PHE A 1 84 ? 35.577 9.264 -64.299 1.00 95.62 84 PHE A N 1
ATOM 637 C CA . PHE A 1 84 ? 34.252 9.484 -63.719 1.00 95.62 84 PHE A CA 1
ATOM 638 C C . PHE A 1 84 ? 33.605 8.185 -63.246 1.00 95.62 84 PHE A C 1
ATOM 640 O O . PHE A 1 84 ? 32.969 8.169 -62.193 1.00 95.62 84 PHE A O 1
ATOM 647 N N . LEU A 1 85 ? 33.800 7.079 -63.970 1.00 95.25 85 LEU A N 1
ATOM 648 C CA . LEU A 1 85 ? 33.352 5.760 -63.525 1.00 95.25 85 LEU A CA 1
ATOM 649 C C . LEU A 1 85 ? 34.075 5.324 -62.246 1.00 95.25 85 LEU A C 1
ATOM 651 O O . LEU A 1 85 ? 33.438 4.778 -61.343 1.00 95.25 85 LEU A O 1
ATOM 655 N N . ALA A 1 86 ? 35.384 5.568 -62.146 1.00 95.12 86 ALA A N 1
ATOM 656 C CA . ALA A 1 86 ? 36.150 5.300 -60.933 1.00 95.12 86 ALA A CA 1
ATOM 657 C C . ALA A 1 86 ? 35.684 6.186 -59.764 1.00 95.12 86 ALA A C 1
ATOM 659 O O . ALA A 1 86 ? 35.393 5.659 -58.691 1.00 95.12 86 ALA A O 1
ATOM 660 N N . ASP A 1 87 ? 35.523 7.492 -59.985 1.00 94.88 87 ASP A N 1
ATOM 661 C CA . ASP A 1 87 ? 35.064 8.454 -58.977 1.00 94.88 87 ASP A CA 1
ATOM 662 C C . ASP A 1 87 ? 33.646 8.118 -58.487 1.00 94.88 87 ASP A C 1
ATOM 664 O O . ASP A 1 87 ? 33.387 8.137 -57.283 1.00 94.88 87 ASP A O 1
ATOM 668 N N . THR A 1 88 ? 32.747 7.719 -59.394 1.00 95.81 88 THR A N 1
ATOM 669 C CA . THR A 1 88 ? 31.387 7.264 -59.053 1.00 95.81 88 THR A CA 1
ATOM 670 C C . THR A 1 88 ? 31.445 6.015 -58.177 1.00 95.81 88 THR A C 1
ATOM 672 O O . THR A 1 88 ? 30.859 5.996 -57.098 1.00 95.81 88 THR A O 1
ATOM 675 N N . LYS A 1 89 ? 32.238 5.003 -58.561 1.00 96.56 89 LYS A N 1
ATOM 676 C CA . LYS A 1 89 ? 32.412 3.779 -57.757 1.00 96.56 89 LYS A CA 1
ATOM 677 C C . LYS A 1 89 ? 33.018 4.058 -56.381 1.00 96.56 89 LYS A C 1
ATOM 679 O O . LYS A 1 89 ? 32.626 3.423 -55.400 1.00 96.56 89 LYS A O 1
ATOM 684 N N . MET A 1 90 ? 33.965 4.990 -56.287 1.00 94.88 90 MET A N 1
ATOM 685 C CA . MET A 1 90 ? 34.550 5.409 -55.011 1.00 94.88 90 MET A CA 1
ATOM 686 C C . MET A 1 90 ? 33.526 6.133 -54.133 1.00 94.88 90 MET A C 1
ATOM 688 O O . MET A 1 90 ? 33.449 5.855 -52.936 1.00 94.88 90 MET A O 1
ATOM 692 N N . ALA A 1 91 ? 32.724 7.030 -54.711 1.00 93.50 91 ALA A N 1
ATOM 693 C CA . ALA A 1 91 ? 31.660 7.735 -54.005 1.00 93.50 91 ALA A CA 1
ATOM 694 C C . ALA A 1 91 ? 30.566 6.775 -53.516 1.00 93.50 91 ALA A C 1
ATOM 696 O O . ALA A 1 91 ? 30.171 6.862 -52.354 1.00 93.50 91 ALA A O 1
ATOM 697 N N . ASP A 1 92 ? 30.148 5.824 -54.352 1.00 94.75 92 ASP A N 1
ATOM 698 C CA . ASP A 1 92 ? 29.174 4.791 -53.994 1.00 94.75 92 ASP A CA 1
ATOM 699 C C . ASP A 1 92 ? 29.701 3.899 -52.869 1.00 94.75 92 ASP A C 1
ATOM 701 O O . ASP A 1 92 ? 29.020 3.708 -51.863 1.00 94.75 92 ASP A O 1
ATOM 705 N N . SER A 1 93 ? 30.950 3.434 -52.969 1.00 95.25 93 SER A N 1
ATOM 706 C CA . SER A 1 93 ? 31.584 2.625 -51.917 1.00 95.25 93 SER A CA 1
ATOM 707 C C . SER A 1 93 ? 31.713 3.398 -50.602 1.00 95.25 93 SER A C 1
ATOM 709 O O . SER A 1 93 ? 31.485 2.849 -49.525 1.00 95.25 93 SER A O 1
ATOM 711 N N . LYS A 1 94 ? 32.053 4.693 -50.669 1.00 96.00 94 LYS A N 1
ATOM 712 C CA . LYS A 1 94 ? 32.131 5.564 -49.490 1.00 96.00 94 LYS A CA 1
ATOM 713 C C . LYS A 1 94 ? 30.752 5.782 -48.872 1.00 96.00 94 LYS A C 1
ATOM 715 O O . LYS A 1 94 ? 30.620 5.700 -47.655 1.00 96.00 94 LYS A O 1
ATOM 720 N N . ARG A 1 95 ? 29.729 6.041 -49.688 1.00 96.50 95 ARG A N 1
ATOM 721 C CA . ARG A 1 95 ? 28.344 6.190 -49.231 1.00 96.50 95 ARG A CA 1
ATOM 722 C C . ARG A 1 95 ? 27.862 4.915 -48.551 1.00 96.50 95 ARG A C 1
ATOM 724 O O . ARG A 1 95 ? 27.323 5.002 -47.456 1.00 96.50 95 ARG A O 1
ATOM 731 N N . GLU A 1 96 ? 28.080 3.762 -49.172 1.00 96.25 96 GLU A N 1
ATOM 732 C CA . GLU A 1 96 ? 27.682 2.463 -48.628 1.00 96.25 96 GLU A CA 1
ATOM 733 C C . GLU A 1 96 ? 28.373 2.188 -47.287 1.00 96.25 96 GLU A C 1
ATOM 735 O O . GLU A 1 96 ? 27.714 1.835 -46.312 1.00 96.25 96 GLU A O 1
ATOM 740 N N . LEU A 1 97 ? 29.680 2.452 -47.189 1.00 96.75 97 LEU A N 1
ATOM 741 C CA . LEU A 1 97 ? 30.419 2.320 -45.934 1.00 96.75 97 LEU A CA 1
ATOM 742 C C . LEU A 1 97 ? 29.842 3.214 -44.825 1.00 96.75 97 LEU A C 1
ATOM 744 O O . LEU A 1 97 ? 29.684 2.765 -43.691 1.00 96.75 97 LEU A O 1
ATOM 748 N N . GLU A 1 98 ? 29.536 4.476 -45.127 1.00 95.12 98 GLU A N 1
ATOM 749 C CA . GLU A 1 98 ? 28.963 5.397 -44.141 1.00 95.12 98 GLU A CA 1
ATOM 750 C C . GLU A 1 98 ? 27.525 5.016 -43.759 1.00 95.12 98 GLU A C 1
ATOM 752 O O . GLU A 1 98 ? 27.167 5.103 -42.583 1.00 95.12 98 GLU A O 1
ATOM 757 N N . LEU A 1 99 ? 26.722 4.515 -44.704 1.00 96.56 99 LEU A N 1
ATOM 758 C CA . LEU A 1 99 ? 25.392 3.969 -44.419 1.00 96.56 99 LEU A CA 1
ATOM 759 C C . LEU A 1 99 ? 25.473 2.750 -43.493 1.00 96.56 99 LEU A C 1
ATOM 761 O O . LEU A 1 99 ? 24.739 2.690 -42.507 1.00 96.56 99 LEU A O 1
ATOM 765 N N . GLN A 1 100 ? 26.396 1.821 -43.747 1.00 96.25 100 GLN A N 1
ATOM 766 C CA . GLN A 1 100 ? 26.603 0.654 -42.888 1.00 96.25 100 GLN A CA 1
ATOM 767 C C . GLN A 1 100 ? 27.091 1.057 -41.494 1.00 96.25 100 GLN A C 1
ATOM 769 O O . GLN A 1 100 ? 26.554 0.582 -40.495 1.00 96.25 100 GLN A O 1
ATOM 774 N N . LYS A 1 101 ? 28.045 1.992 -41.392 1.00 97.06 101 LYS A N 1
ATOM 775 C CA . LYS A 1 101 ? 28.476 2.546 -40.096 1.00 97.06 101 LYS A CA 1
ATOM 776 C C . LYS A 1 101 ? 27.316 3.189 -39.340 1.00 97.06 101 LYS A C 1
ATOM 778 O O . LYS A 1 101 ? 27.182 2.970 -38.139 1.00 97.06 101 LYS A O 1
ATOM 783 N N . ALA A 1 102 ? 26.479 3.972 -40.019 1.00 95.81 102 ALA A N 1
ATOM 784 C CA . ALA A 1 102 ? 25.310 4.594 -39.409 1.00 95.81 102 ALA A CA 1
ATOM 785 C C . ALA A 1 102 ? 24.303 3.543 -38.916 1.00 95.81 102 ALA A C 1
ATOM 787 O O . ALA A 1 102 ? 23.826 3.655 -37.787 1.00 95.81 102 ALA A O 1
ATOM 788 N N . ALA A 1 103 ? 24.048 2.495 -39.706 1.00 96.69 103 ALA A N 1
ATOM 789 C CA . ALA A 1 103 ? 23.180 1.384 -39.325 1.00 96.69 103 ALA A CA 1
ATOM 790 C C . ALA A 1 103 ? 23.714 0.635 -38.092 1.00 96.69 103 ALA A C 1
ATOM 792 O O . ALA A 1 103 ? 22.974 0.440 -37.126 1.00 96.69 103 ALA A O 1
ATOM 793 N N . PHE A 1 104 ? 25.008 0.297 -38.062 1.00 96.94 104 PHE A N 1
ATOM 794 C CA . PHE A 1 104 ? 25.624 -0.345 -36.898 1.00 96.94 104 PHE A CA 1
ATOM 795 C C . PHE A 1 104 ? 25.599 0.553 -35.663 1.00 96.94 104 PHE A C 1
ATOM 797 O O . PHE A 1 104 ? 25.276 0.088 -34.574 1.00 96.94 104 PHE A O 1
ATOM 804 N N . ASN A 1 105 ? 25.877 1.849 -35.812 1.00 96.94 105 ASN A N 1
ATOM 805 C CA . ASN A 1 105 ? 25.781 2.795 -34.702 1.00 96.94 105 ASN A CA 1
ATOM 806 C C . ASN A 1 105 ? 24.348 2.896 -34.173 1.00 96.94 105 ASN A C 1
ATOM 808 O O . ASN A 1 105 ? 24.145 2.924 -32.960 1.00 96.94 105 ASN A O 1
ATOM 812 N N . GLN A 1 106 ? 23.348 2.919 -35.055 1.00 97.19 106 GLN A N 1
ATOM 813 C CA . GLN A 1 106 ? 21.942 2.906 -34.663 1.00 97.19 106 GLN A CA 1
ATOM 814 C C . GLN A 1 106 ? 21.591 1.626 -33.897 1.00 97.19 106 GLN A C 1
ATOM 816 O O . GLN A 1 106 ? 20.927 1.702 -32.860 1.00 97.19 106 GLN A O 1
ATOM 821 N N . GLU A 1 107 ? 22.052 0.464 -34.357 1.00 95.50 107 GLU A N 1
ATOM 822 C CA . GLU A 1 107 ? 21.816 -0.805 -33.672 1.00 95.50 107 GLU A CA 1
ATOM 823 C C . GLU A 1 107 ? 22.512 -0.846 -32.307 1.00 95.50 107 GLU A C 1
ATOM 825 O O . GLU A 1 107 ? 21.854 -1.115 -31.302 1.00 95.50 107 GLU A O 1
ATOM 830 N N . ILE A 1 108 ? 23.800 -0.492 -32.235 1.00 96.06 108 ILE A N 1
ATOM 831 C CA . ILE A 1 108 ? 24.562 -0.410 -30.980 1.00 96.06 108 ILE A CA 1
ATOM 832 C C . ILE A 1 108 ? 23.869 0.535 -30.000 1.00 96.06 108 ILE A C 1
ATOM 834 O O . ILE A 1 108 ? 23.681 0.176 -28.840 1.00 96.06 108 ILE A O 1
ATOM 838 N N . ASN A 1 109 ? 23.441 1.716 -30.452 1.00 95.00 109 ASN A N 1
ATOM 839 C CA . ASN A 1 109 ? 22.738 2.677 -29.605 1.00 95.00 109 ASN A CA 1
ATOM 840 C C . ASN A 1 109 ? 21.388 2.137 -29.130 1.00 95.00 109 ASN A C 1
ATOM 842 O O . ASN A 1 109 ? 21.055 2.281 -27.956 1.00 95.00 109 ASN A O 1
ATOM 846 N N . THR A 1 110 ? 20.639 1.460 -30.002 1.00 96.44 110 THR A N 1
ATOM 847 C CA . THR A 1 110 ? 19.360 0.833 -29.642 1.00 96.44 110 THR A CA 1
ATOM 848 C C . THR A 1 110 ? 19.569 -0.263 -28.601 1.00 96.44 110 THR A C 1
ATOM 850 O O . THR A 1 110 ? 18.879 -0.286 -27.584 1.00 96.44 110 THR A O 1
ATOM 853 N N . LYS A 1 111 ? 20.554 -1.145 -28.801 1.00 96.88 111 LYS A N 1
ATOM 854 C CA . LYS A 1 111 ? 20.897 -2.209 -27.848 1.00 96.88 111 LYS A CA 1
ATOM 855 C C . LYS A 1 111 ? 21.411 -1.638 -26.532 1.00 96.88 111 LYS A C 1
ATOM 857 O O . LYS A 1 111 ? 21.012 -2.110 -25.474 1.00 96.88 111 LYS A O 1
ATOM 862 N N . ARG A 1 112 ? 22.232 -0.587 -26.571 1.00 96.44 112 ARG A N 1
ATOM 863 C CA . ARG A 1 112 ? 22.728 0.102 -25.374 1.00 96.44 112 ARG A CA 1
ATOM 864 C C . ARG A 1 112 ? 21.593 0.755 -24.587 1.00 96.44 112 ARG A C 1
ATOM 866 O O . ARG A 1 112 ? 21.549 0.594 -23.372 1.00 96.44 112 ARG A O 1
ATOM 873 N N . ALA A 1 113 ? 20.660 1.424 -25.263 1.00 95.12 113 ALA A N 1
ATOM 874 C CA . ALA A 1 113 ? 19.469 1.995 -24.638 1.00 95.12 113 ALA A CA 1
ATOM 875 C C . ALA A 1 113 ? 18.569 0.905 -24.031 1.00 95.12 113 ALA A C 1
ATOM 877 O O . ALA A 1 113 ? 18.117 1.049 -22.900 1.00 95.12 113 ALA A O 1
ATOM 878 N N . GLN A 1 114 ? 18.365 -0.215 -24.735 1.00 95.06 114 GLN A N 1
ATOM 879 C CA . GLN A 1 114 ? 17.619 -1.367 -24.214 1.00 95.06 114 GLN A CA 1
ATOM 880 C C . GLN A 1 114 ? 18.276 -1.964 -22.966 1.00 95.06 114 GLN A C 1
ATOM 882 O O . GLN A 1 114 ? 17.586 -2.206 -21.980 1.00 95.06 114 GLN A O 1
ATOM 887 N N . SER A 1 115 ? 19.595 -2.166 -22.979 1.00 96.19 115 SER A N 1
ATOM 888 C CA . SER A 1 115 ? 20.337 -2.667 -21.818 1.00 96.19 115 SER A CA 1
ATOM 889 C C . SER A 1 115 ? 20.246 -1.714 -20.627 1.00 96.19 115 SER A C 1
ATOM 891 O O . SER A 1 115 ? 20.034 -2.168 -19.506 1.00 96.19 115 SER A O 1
ATOM 893 N N . GLN A 1 116 ? 20.353 -0.402 -20.863 1.00 96.69 116 GLN A N 1
ATOM 894 C CA . GLN A 1 116 ? 20.222 0.607 -19.811 1.00 96.69 116 GLN A CA 1
ATOM 895 C C . GLN A 1 116 ? 18.813 0.603 -19.202 1.00 96.69 116 GLN A C 1
ATOM 897 O O . GLN A 1 116 ? 18.674 0.523 -17.985 1.00 96.69 116 GLN A O 1
ATOM 902 N N . LEU A 1 117 ? 17.770 0.590 -20.038 1.00 94.38 117 LEU A N 1
ATOM 903 C CA . LEU A 1 117 ? 16.380 0.497 -19.583 1.00 94.38 117 LEU A CA 1
ATOM 904 C C . LEU A 1 117 ? 16.109 -0.806 -18.825 1.00 94.38 117 LEU A C 1
ATOM 906 O O . LEU A 1 117 ? 15.404 -0.798 -17.821 1.00 94.38 117 LEU A O 1
ATOM 910 N N . ALA A 1 118 ? 16.668 -1.931 -19.277 1.00 95.50 118 ALA A N 1
ATOM 911 C CA . ALA A 1 118 ? 16.533 -3.210 -18.588 1.00 95.50 118 ALA A CA 1
ATOM 912 C C . ALA A 1 118 ? 17.202 -3.182 -17.206 1.00 95.50 118 ALA A C 1
ATOM 914 O O . ALA A 1 118 ? 16.631 -3.698 -16.244 1.00 95.50 118 ALA A O 1
ATOM 915 N N . TYR A 1 119 ? 18.378 -2.557 -17.100 1.00 96.19 119 TYR A N 1
ATOM 916 C CA . TYR A 1 119 ? 19.078 -2.369 -15.832 1.00 96.19 119 TYR A CA 1
ATOM 917 C C . TYR A 1 119 ? 18.283 -1.470 -14.877 1.00 96.19 119 TYR A C 1
ATOM 919 O O . TYR A 1 119 ? 18.049 -1.848 -13.732 1.00 96.19 119 TYR A O 1
ATOM 927 N N . GLU A 1 120 ? 17.797 -0.324 -15.355 1.00 95.69 120 GLU A N 1
ATOM 928 C CA . GLU A 1 120 ? 16.970 0.600 -14.569 1.00 95.69 120 GLU A CA 1
ATOM 929 C C . GLU A 1 120 ? 15.657 -0.046 -14.116 1.00 95.69 120 GLU A C 1
ATOM 931 O O . GLU A 1 120 ? 15.263 0.082 -12.957 1.00 95.69 120 GLU A O 1
ATOM 936 N N . LEU A 1 121 ? 15.004 -0.807 -14.998 1.00 96.12 121 LEU A N 1
ATOM 937 C CA . LEU A 1 121 ? 13.792 -1.547 -14.664 1.00 96.12 121 LEU A CA 1
ATOM 938 C C . LEU A 1 121 ? 14.056 -2.614 -13.595 1.00 96.12 121 LEU A C 1
ATOM 940 O O . LEU A 1 121 ? 13.233 -2.791 -12.699 1.00 96.12 121 LEU A O 1
ATOM 944 N N . GLN A 1 122 ? 15.180 -3.333 -13.679 1.00 94.56 122 GLN A N 1
ATOM 945 C CA . GLN A 1 122 ? 15.567 -4.304 -12.654 1.00 94.56 122 GLN A CA 1
ATOM 946 C C . GLN A 1 122 ? 15.864 -3.627 -11.317 1.00 94.56 122 GLN A C 1
ATOM 948 O O . GLN A 1 122 ? 15.342 -4.063 -10.295 1.00 94.56 122 GLN A O 1
ATOM 953 N N . ALA A 1 123 ? 16.608 -2.520 -11.322 1.00 97.19 123 ALA A N 1
ATOM 954 C CA . ALA A 1 123 ? 16.863 -1.740 -10.116 1.00 97.19 123 ALA A CA 1
ATOM 955 C C . ALA A 1 123 ? 15.555 -1.251 -9.468 1.00 97.19 123 ALA A C 1
ATOM 957 O O . ALA A 1 123 ? 15.380 -1.376 -8.258 1.00 97.19 123 ALA A O 1
ATOM 958 N N . ALA A 1 124 ? 14.597 -0.764 -10.264 1.00 96.56 124 ALA A N 1
ATOM 959 C CA . ALA A 1 124 ? 13.292 -0.335 -9.766 1.00 96.56 124 ALA A CA 1
ATOM 960 C C . ALA A 1 124 ? 12.467 -1.494 -9.179 1.00 96.56 124 ALA A C 1
ATOM 962 O O . ALA A 1 124 ? 11.833 -1.326 -8.137 1.00 96.56 124 ALA A O 1
ATOM 963 N N . LYS A 1 125 ? 12.481 -2.674 -9.815 1.00 97.38 125 LYS A N 1
ATOM 964 C CA . LYS A 1 125 ? 11.813 -3.880 -9.294 1.00 97.38 125 LYS A CA 1
ATOM 965 C C . LYS A 1 125 ? 12.415 -4.339 -7.972 1.00 97.38 125 LYS A C 1
ATOM 967 O O . LYS A 1 125 ? 11.670 -4.638 -7.042 1.00 97.38 125 LYS A O 1
ATOM 972 N N . GLU A 1 126 ? 13.739 -4.364 -7.875 1.00 96.75 126 GLU A N 1
ATOM 973 C CA . GLU A 1 126 ? 14.414 -4.737 -6.633 1.00 96.75 126 GLU A CA 1
ATOM 974 C C . GLU A 1 126 ? 14.122 -3.711 -5.534 1.00 96.75 126 GLU A C 1
ATOM 976 O O . GLU A 1 126 ? 13.765 -4.087 -4.423 1.00 96.75 126 GLU A O 1
ATOM 981 N N . GLN A 1 127 ? 14.130 -2.414 -5.858 1.00 95.75 127 GLN A N 1
ATOM 982 C CA . GLN A 1 127 ? 13.757 -1.367 -4.908 1.00 95.75 127 GLN A CA 1
ATOM 983 C C . GLN A 1 127 ? 12.308 -1.508 -4.421 1.00 95.75 127 GLN A C 1
ATOM 985 O O . GLN A 1 127 ? 12.038 -1.301 -3.238 1.00 95.75 127 GLN A O 1
ATOM 990 N N . GLN A 1 128 ? 11.366 -1.871 -5.300 1.00 94.00 128 GLN A N 1
ATOM 991 C CA . GLN A 1 128 ? 9.992 -2.186 -4.895 1.00 94.00 128 GLN A CA 1
ATOM 992 C C . GLN A 1 128 ? 9.953 -3.377 -3.934 1.00 94.00 128 GLN A C 1
ATOM 994 O O . GLN A 1 128 ? 9.239 -3.325 -2.938 1.00 94.00 128 GLN A O 1
ATOM 999 N N . LYS A 1 129 ? 10.739 -4.425 -4.199 1.00 97.25 129 LYS A N 1
ATOM 1000 C CA . LYS A 1 129 ? 10.819 -5.610 -3.341 1.00 97.25 129 LYS A CA 1
ATOM 1001 C C . LYS A 1 129 ? 11.409 -5.287 -1.965 1.00 97.25 129 LYS A C 1
ATOM 1003 O O . LYS A 1 129 ? 10.826 -5.682 -0.963 1.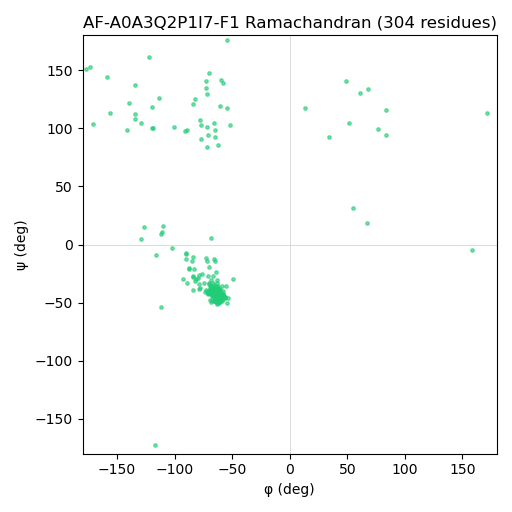00 97.25 129 LYS A O 1
ATOM 1008 N N . ILE A 1 130 ? 12.490 -4.505 -1.916 1.00 97.25 130 ILE A N 1
ATOM 1009 C CA . ILE A 1 130 ? 13.085 -4.007 -0.667 1.00 97.25 130 ILE A CA 1
ATOM 1010 C C . ILE A 1 130 ? 12.046 -3.208 0.127 1.00 97.25 130 ILE A C 1
ATOM 1012 O O . ILE A 1 130 ? 11.849 -3.462 1.308 1.00 97.25 130 ILE A O 1
ATOM 1016 N N . ARG A 1 131 ? 11.316 -2.299 -0.530 1.00 96.62 131 ARG A N 1
ATOM 1017 C CA . ARG A 1 131 ? 10.266 -1.488 0.110 1.00 96.62 131 ARG A CA 1
ATOM 1018 C C . ARG A 1 131 ? 9.121 -2.327 0.676 1.00 96.62 131 ARG A C 1
ATOM 1020 O O . ARG A 1 131 ? 8.582 -1.978 1.720 1.00 96.62 131 ARG A O 1
ATOM 1027 N N . LEU A 1 132 ? 8.726 -3.402 -0.007 1.00 95.19 132 LEU A N 1
ATOM 1028 C CA . LEU A 1 132 ? 7.707 -4.325 0.500 1.00 95.19 132 LEU A CA 1
ATOM 1029 C C . LEU A 1 132 ? 8.187 -5.037 1.770 1.00 95.19 132 LEU A C 1
ATOM 1031 O O . LEU A 1 132 ? 7.445 -5.083 2.748 1.00 95.19 132 LEU A O 1
ATOM 1035 N N . GLU A 1 133 ? 9.431 -5.515 1.773 1.00 95.44 133 GLU A N 1
ATOM 1036 C CA . GLU A 1 133 ? 10.040 -6.154 2.943 1.00 95.44 133 GLU A CA 1
ATOM 1037 C C . GLU A 1 133 ? 10.187 -5.168 4.118 1.00 95.44 133 GLU A C 1
ATOM 1039 O O . GLU A 1 133 ? 9.877 -5.499 5.259 1.00 95.44 133 GLU A O 1
ATOM 1044 N N . GLU A 1 134 ? 10.586 -3.918 3.850 1.00 95.12 134 GLU A N 1
ATOM 1045 C CA . GLU A 1 134 ? 10.654 -2.847 4.857 1.00 95.12 134 GLU A CA 1
ATOM 1046 C C . GLU A 1 134 ? 9.293 -2.601 5.523 1.00 95.12 134 GLU A C 1
ATOM 1048 O O . GLU A 1 134 ? 9.208 -2.503 6.749 1.00 95.12 134 GLU A O 1
ATOM 1053 N N . ILE A 1 135 ? 8.219 -2.536 4.728 1.00 96.25 135 ILE A N 1
ATOM 1054 C CA . ILE A 1 135 ? 6.851 -2.382 5.241 1.00 96.25 135 ILE A CA 1
ATOM 1055 C C . ILE A 1 135 ? 6.458 -3.594 6.091 1.00 96.25 135 ILE A C 1
ATOM 1057 O O . ILE A 1 135 ? 5.826 -3.428 7.134 1.00 96.25 135 ILE A O 1
ATOM 1061 N N . GLU A 1 136 ? 6.823 -4.810 5.686 1.00 94.50 136 GLU A N 1
ATOM 1062 C CA . GLU A 1 136 ? 6.541 -6.012 6.471 1.00 94.50 136 GLU A CA 1
ATOM 1063 C C . GLU A 1 136 ? 7.252 -5.981 7.830 1.00 94.50 136 GLU A C 1
ATOM 1065 O O . GLU A 1 136 ? 6.623 -6.236 8.865 1.00 94.50 136 GLU A O 1
ATOM 1070 N N . ILE A 1 137 ? 8.522 -5.566 7.856 1.00 94.75 137 ILE A N 1
ATOM 1071 C CA . ILE A 1 137 ? 9.270 -5.344 9.097 1.00 94.75 137 ILE A CA 1
ATOM 1072 C C . ILE A 1 137 ? 8.558 -4.299 9.969 1.00 94.75 137 ILE A C 1
ATOM 1074 O O . ILE A 1 137 ? 8.364 -4.547 11.164 1.00 94.75 137 ILE A O 1
ATOM 1078 N N . GLU A 1 138 ? 8.111 -3.171 9.401 1.00 95.00 138 GLU A N 1
ATOM 1079 C CA . GLU A 1 138 ? 7.376 -2.136 10.146 1.00 95.00 138 GLU A CA 1
ATOM 1080 C C . GLU A 1 138 ? 6.064 -2.685 10.726 1.00 95.00 138 GLU A C 1
ATOM 1082 O O . GLU A 1 138 ? 5.767 -2.472 11.903 1.00 95.00 138 GLU A O 1
ATOM 1087 N N . VAL A 1 139 ? 5.287 -3.440 9.946 1.00 95.75 139 VAL A N 1
ATOM 1088 C CA . VAL A 1 139 ? 4.029 -4.046 10.410 1.00 95.75 139 VAL A CA 1
ATOM 1089 C C . VAL A 1 139 ? 4.285 -5.018 11.559 1.00 95.75 139 VAL A C 1
ATOM 1091 O O . VAL A 1 139 ? 3.541 -5.015 12.543 1.00 95.75 139 VAL A O 1
ATOM 1094 N N . VAL A 1 140 ? 5.335 -5.838 11.480 1.00 96.38 140 VAL A N 1
ATOM 1095 C CA . VAL A 1 140 ? 5.712 -6.754 12.566 1.00 96.38 140 VAL A CA 1
ATOM 1096 C C . VAL A 1 140 ? 6.142 -5.981 13.815 1.00 96.38 140 VAL A C 1
ATOM 1098 O O . VAL A 1 140 ? 5.736 -6.346 14.921 1.00 96.38 140 VAL A O 1
ATOM 1101 N N . GLN A 1 141 ? 6.920 -4.905 13.670 1.00 95.25 141 GLN A N 1
ATOM 1102 C CA . GLN A 1 141 ? 7.315 -4.03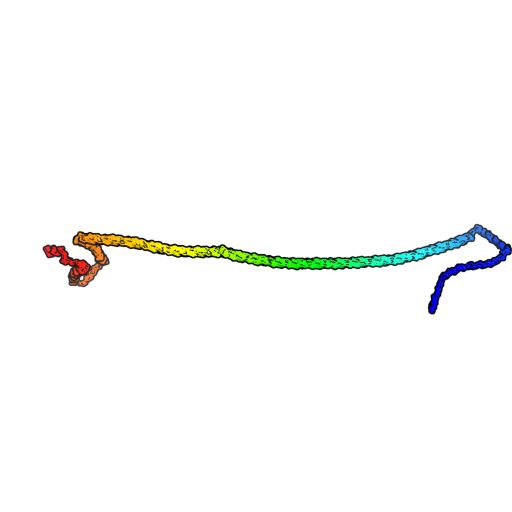8 14.786 1.00 95.25 141 GLN A CA 1
ATOM 1103 C C . GLN A 1 141 ? 6.101 -3.372 15.445 1.00 95.25 141 GLN A C 1
ATOM 1105 O O . GLN A 1 141 ? 5.939 -3.470 16.660 1.00 95.25 141 GLN A O 1
ATOM 1110 N N . ARG A 1 142 ? 5.206 -2.773 14.650 1.00 96.56 142 ARG A N 1
ATOM 1111 C CA . ARG A 1 142 ? 3.952 -2.156 15.116 1.00 96.56 142 ARG A CA 1
ATOM 1112 C C . ARG A 1 142 ? 3.071 -3.159 15.849 1.00 96.56 142 ARG A C 1
ATOM 1114 O O . ARG A 1 142 ? 2.584 -2.858 16.930 1.00 96.56 142 ARG A O 1
ATOM 1121 N N . LYS A 1 143 ? 2.898 -4.370 15.307 1.00 96.12 143 LYS A N 1
ATOM 1122 C CA . LYS A 1 143 ? 2.138 -5.440 15.974 1.00 96.12 143 LYS A CA 1
ATOM 1123 C C . LYS A 1 143 ? 2.746 -5.805 17.324 1.00 96.12 143 LYS A C 1
ATOM 1125 O O . LYS A 1 143 ? 2.014 -5.914 18.299 1.00 96.12 143 LYS A O 1
ATOM 1130 N N . LYS A 1 144 ? 4.074 -5.955 17.401 1.00 97.06 144 LYS A N 1
ATOM 1131 C CA . LYS A 1 144 ? 4.762 -6.217 18.675 1.00 97.06 144 LYS A CA 1
ATOM 1132 C C . LYS A 1 144 ? 4.564 -5.078 19.675 1.00 97.06 144 LYS A C 1
ATOM 1134 O O . LYS A 1 144 ? 4.336 -5.367 20.843 1.00 97.06 144 LYS A O 1
ATOM 1139 N N . GLN A 1 145 ? 4.616 -3.825 19.222 1.00 94.81 145 GLN A N 1
ATOM 1140 C CA . GLN A 1 145 ? 4.359 -2.650 20.056 1.00 94.81 145 GLN A CA 1
ATOM 1141 C C . GLN A 1 145 ? 2.932 -2.671 20.619 1.00 94.81 145 GLN A C 1
ATOM 1143 O O . GLN A 1 145 ? 2.769 -2.584 21.831 1.00 94.81 145 GLN A O 1
ATOM 1148 N N . ILE A 1 146 ? 1.924 -2.911 19.772 1.00 96.25 146 ILE A N 1
ATOM 1149 C CA . ILE A 1 146 ? 0.523 -3.058 20.200 1.00 96.25 146 ILE A CA 1
ATOM 1150 C C . ILE A 1 146 ? 0.392 -4.185 21.231 1.00 96.25 146 ILE A C 1
ATOM 1152 O O . ILE A 1 146 ? -0.217 -3.990 22.271 1.00 96.25 146 ILE A O 1
ATOM 1156 N N . THR A 1 147 ? 1.021 -5.342 21.007 1.00 95.44 147 THR A N 1
ATOM 1157 C CA . THR A 1 147 ? 0.985 -6.453 21.974 1.00 95.44 147 THR A CA 1
ATOM 1158 C C . THR A 1 147 ? 1.649 -6.108 23.312 1.00 95.44 147 THR A C 1
ATOM 1160 O O . THR A 1 147 ? 1.248 -6.635 24.350 1.00 95.44 147 THR A O 1
ATOM 1163 N N . ILE A 1 148 ? 2.694 -5.275 23.317 1.00 96.69 148 ILE A N 1
ATOM 1164 C CA . ILE A 1 148 ? 3.313 -4.796 24.561 1.00 96.69 148 ILE A CA 1
ATOM 1165 C C . ILE A 1 148 ? 2.355 -3.839 25.272 1.00 96.69 148 ILE A C 1
ATOM 1167 O O . ILE A 1 148 ? 2.093 -4.035 26.454 1.00 96.69 148 ILE A O 1
ATOM 1171 N N . GLU A 1 149 ? 1.780 -2.879 24.550 1.00 95.25 149 GLU A N 1
ATOM 1172 C CA . GLU A 1 149 ? 0.816 -1.911 25.087 1.00 95.25 149 GLU A CA 1
ATOM 1173 C C . GLU A 1 149 ? -0.441 -2.593 25.642 1.00 95.25 149 GLU A C 1
ATOM 1175 O O . GLU A 1 149 ? -0.861 -2.287 26.753 1.00 95.25 149 GLU A O 1
ATOM 1180 N N . GLU A 1 150 ? -1.003 -3.577 24.936 1.00 95.88 150 GLU A N 1
ATOM 1181 C CA . GLU A 1 150 ? -2.122 -4.396 25.421 1.00 95.88 150 GLU A CA 1
ATOM 1182 C C . GLU A 1 150 ? -1.776 -5.072 26.754 1.00 95.88 150 GLU A C 1
ATOM 1184 O O . GLU A 1 150 ? -2.550 -5.018 27.708 1.00 95.88 150 GLU A O 1
ATOM 1189 N N . LYS A 1 151 ? -0.572 -5.648 26.867 1.00 95.62 151 LYS A N 1
ATOM 1190 C CA . LYS A 1 151 ? -0.110 -6.261 28.121 1.00 95.62 151 LYS A CA 1
ATOM 1191 C C . LYS A 1 151 ? 0.110 -5.238 29.234 1.00 95.62 151 LYS A C 1
ATOM 1193 O O . LYS A 1 151 ? -0.104 -5.564 30.403 1.00 95.62 151 LYS A O 1
ATOM 1198 N N . GLU A 1 152 ? 0.558 -4.031 28.904 1.00 93.81 152 GLU A N 1
ATOM 1199 C CA . GLU A 1 152 ? 0.697 -2.938 29.869 1.00 93.81 152 GLU A CA 1
ATOM 1200 C C . GLU A 1 152 ? -0.667 -2.446 30.362 1.00 93.81 152 GLU A C 1
ATOM 1202 O O . GLU A 1 152 ? -0.835 -2.239 31.567 1.00 93.81 152 GLU A O 1
ATOM 1207 N N . ILE A 1 153 ? -1.660 -2.341 29.475 1.00 95.19 153 ILE A N 1
ATOM 1208 C CA . ILE A 1 153 ? -3.049 -2.027 29.829 1.00 95.19 153 ILE A CA 1
ATOM 1209 C C . ILE A 1 153 ? -3.616 -3.117 30.738 1.00 95.19 153 ILE A C 1
ATOM 1211 O O . ILE A 1 153 ? -4.114 -2.791 31.811 1.00 95.19 153 ILE A O 1
ATOM 1215 N N . ASP A 1 154 ? -3.459 -4.397 30.389 1.00 96.38 154 ASP A N 1
ATOM 1216 C CA . ASP A 1 154 ? -3.921 -5.524 31.212 1.00 96.38 154 ASP A CA 1
ATOM 1217 C C . ASP A 1 154 ? -3.296 -5.513 32.611 1.00 96.38 154 ASP A C 1
ATOM 1219 O O . ASP A 1 154 ? -3.954 -5.789 33.621 1.00 96.38 154 ASP A O 1
ATOM 1223 N N . ARG A 1 155 ? -1.992 -5.221 32.693 1.00 96.69 155 ARG A N 1
ATOM 1224 C CA . ARG A 1 155 ? -1.294 -5.090 33.973 1.00 96.69 155 ARG A CA 1
ATOM 1225 C C . ARG A 1 155 ? -1.863 -3.919 34.772 1.00 96.69 155 ARG A C 1
ATOM 1227 O O . ARG A 1 155 ? -2.173 -4.092 35.950 1.00 96.69 155 ARG A O 1
ATOM 1234 N N . THR A 1 156 ? -2.032 -2.766 34.135 1.00 95.25 156 THR A N 1
ATOM 1235 C CA . THR A 1 156 ? -2.557 -1.548 34.765 1.00 95.25 156 THR A CA 1
ATOM 1236 C C . THR A 1 156 ? -4.000 -1.741 35.230 1.00 95.25 156 THR A C 1
ATOM 1238 O O . THR A 1 156 ? -4.350 -1.343 36.338 1.00 95.25 156 THR A O 1
ATOM 1241 N N . GLU A 1 157 ? -4.843 -2.414 34.446 1.00 94.56 157 GLU A N 1
ATOM 1242 C CA . GLU A 1 157 ? -6.217 -2.742 34.826 1.00 94.56 157 GLU A CA 1
ATOM 1243 C C . GLU A 1 157 ? -6.248 -3.661 36.050 1.00 94.56 157 GLU A C 1
ATOM 1245 O O . GLU A 1 157 ? -7.044 -3.445 36.968 1.00 94.56 157 GLU A O 1
ATOM 1250 N N . LYS A 1 158 ? -5.362 -4.662 36.110 1.00 95.25 158 LYS A N 1
ATOM 1251 C CA . LYS A 1 158 ? -5.229 -5.533 37.287 1.00 95.25 158 LYS A CA 1
ATOM 1252 C C . LYS A 1 158 ? -4.753 -4.757 38.513 1.00 95.25 158 LYS A C 1
ATOM 1254 O O . LYS A 1 158 ? -5.306 -4.957 39.594 1.00 95.25 158 LYS A O 1
ATOM 1259 N N . GLU A 1 159 ? -3.787 -3.854 38.356 1.00 94.00 159 GLU A N 1
ATOM 1260 C CA . GLU A 1 159 ? -3.307 -2.974 39.430 1.00 94.00 159 GLU A CA 1
ATOM 1261 C C . GLU A 1 159 ? -4.419 -2.037 39.936 1.00 94.00 159 GLU A C 1
ATOM 1263 O O . GLU A 1 159 ? -4.643 -1.946 41.146 1.00 94.00 159 GLU A O 1
ATOM 1268 N N . LEU A 1 160 ? -5.183 -1.409 39.037 1.00 94.12 160 LEU A N 1
ATOM 1269 C CA . LEU A 1 160 ? -6.334 -0.557 39.367 1.00 94.12 160 LEU A CA 1
ATOM 1270 C C . LEU A 1 160 ? -7.471 -1.348 40.013 1.00 94.12 160 LEU A C 1
ATOM 1272 O O . LEU A 1 160 ? -8.086 -0.892 40.978 1.00 94.12 160 LEU A O 1
ATOM 1276 N N . THR A 1 161 ? -7.747 -2.550 39.517 1.00 92.88 161 THR A N 1
ATOM 1277 C CA . THR A 1 161 ? -8.761 -3.430 40.101 1.00 92.88 161 THR A CA 1
ATOM 1278 C C . THR A 1 161 ? -8.363 -3.809 41.522 1.00 92.88 161 THR A C 1
ATOM 1280 O O . THR A 1 161 ? -9.183 -3.720 42.434 1.00 92.88 161 THR A O 1
ATOM 1283 N N . ALA A 1 162 ? -7.094 -4.161 41.739 1.00 92.88 162 ALA A N 1
ATOM 1284 C CA . ALA A 1 162 ? -6.582 -4.493 43.060 1.00 92.88 162 ALA A CA 1
ATOM 1285 C C . ALA A 1 162 ? -6.582 -3.298 44.027 1.00 92.88 162 ALA A C 1
ATOM 1287 O O . ALA A 1 162 ? -6.967 -3.463 45.183 1.00 92.88 162 ALA A O 1
ATOM 1288 N N . THR A 1 163 ? -6.172 -2.119 43.558 1.00 91.81 163 THR A N 1
ATOM 1289 C CA . THR A 1 163 ? -5.913 -0.944 44.408 1.00 91.81 163 THR A CA 1
ATOM 1290 C C . THR A 1 163 ? -7.142 -0.071 44.627 1.00 91.81 163 THR A C 1
ATOM 1292 O O . THR A 1 163 ? -7.274 0.521 45.689 1.00 91.81 163 THR A O 1
ATOM 1295 N N . VAL A 1 164 ? -8.035 0.035 43.641 1.00 93.12 164 VAL A N 1
ATOM 1296 C CA . VAL A 1 164 ? -9.176 0.964 43.681 1.00 93.12 164 VAL A CA 1
ATOM 1297 C C . VAL A 1 164 ? -10.493 0.207 43.780 1.00 93.12 164 VAL A C 1
ATOM 1299 O O . VAL A 1 164 ? -11.261 0.451 44.706 1.00 93.12 164 VAL A O 1
ATOM 1302 N N . LYS A 1 165 ? -10.758 -0.739 42.867 1.00 90.06 165 LYS A N 1
ATOM 1303 C CA . LYS A 1 165 ? -12.067 -1.419 42.825 1.00 90.06 165 LYS A CA 1
ATOM 1304 C C . LYS A 1 165 ? -12.290 -2.320 44.035 1.00 90.06 165 LYS A C 1
ATOM 1306 O O . LYS A 1 165 ? -13.305 -2.182 44.700 1.00 90.06 165 LYS A O 1
ATOM 1311 N N . ARG A 1 166 ? -11.336 -3.191 44.374 1.00 92.50 166 ARG A N 1
ATOM 1312 C CA . ARG A 1 166 ? -11.477 -4.122 45.508 1.00 92.50 166 ARG A CA 1
ATOM 1313 C C . ARG A 1 166 ? -11.699 -3.436 46.865 1.00 92.50 166 ARG A C 1
ATOM 1315 O O . ARG A 1 166 ? -12.589 -3.889 47.583 1.00 92.50 166 ARG A O 1
ATOM 1322 N N . PRO A 1 167 ? -10.953 -2.384 47.261 1.00 94.88 167 PRO A N 1
ATOM 1323 C CA . PRO A 1 167 ? -11.255 -1.688 48.509 1.00 94.88 167 PRO A CA 1
ATOM 1324 C C . PRO A 1 167 ? -12.569 -0.913 48.435 1.00 94.88 167 PRO A C 1
ATOM 1326 O O . PRO A 1 167 ? -13.327 -0.963 49.396 1.00 94.88 167 PRO A O 1
ATOM 1329 N N . ALA A 1 168 ? -12.894 -0.284 47.300 1.00 92.50 168 ALA A N 1
ATOM 1330 C CA . ALA A 1 168 ? -14.182 0.389 47.135 1.00 92.50 168 ALA A CA 1
ATOM 1331 C C . ALA A 1 168 ? -15.366 -0.590 47.247 1.00 92.50 168 ALA A C 1
ATOM 1333 O O . ALA A 1 168 ? -16.353 -0.290 47.912 1.00 92.50 168 ALA A O 1
ATOM 1334 N N . GLU A 1 169 ? -15.260 -1.785 46.661 1.00 92.44 169 GLU A N 1
ATOM 1335 C CA . GLU A 1 169 ? -16.246 -2.864 46.796 1.00 92.44 169 GLU A CA 1
ATOM 1336 C C . GLU A 1 169 ? -16.343 -3.361 48.244 1.00 92.44 169 GLU A C 1
ATOM 1338 O O . GLU A 1 169 ? -17.445 -3.547 48.760 1.00 92.44 169 GLU A O 1
ATOM 1343 N N . ALA A 1 170 ? -15.209 -3.531 48.930 1.00 92.62 170 ALA A N 1
ATOM 1344 C CA . ALA A 1 170 ? -15.189 -3.933 50.334 1.00 92.62 170 ALA A CA 1
ATOM 1345 C C . ALA A 1 170 ? -15.835 -2.877 51.252 1.00 92.62 170 ALA A C 1
ATOM 1347 O O . ALA A 1 170 ? -16.596 -3.227 52.158 1.00 92.62 170 ALA A O 1
ATOM 1348 N N . GLU A 1 171 ? -15.571 -1.590 51.018 1.00 92.75 171 GLU A N 1
ATOM 1349 C CA . GLU A 1 171 ? -16.188 -0.478 51.747 1.00 92.75 171 GLU A CA 1
ATOM 1350 C C . GLU A 1 171 ? -17.684 -0.359 51.454 1.00 92.75 171 GLU A C 1
ATOM 1352 O O . GLU A 1 171 ? -18.476 -0.226 52.391 1.00 92.75 171 GLU A O 1
ATOM 1357 N N . ALA A 1 172 ? -18.087 -0.470 50.185 1.00 91.81 172 ALA A N 1
ATOM 1358 C CA . ALA A 1 172 ? -19.489 -0.462 49.781 1.00 91.81 172 ALA A CA 1
ATOM 1359 C C . ALA A 1 172 ? -20.260 -1.615 50.436 1.00 91.81 172 ALA A C 1
ATOM 1361 O O . ALA A 1 172 ? -21.321 -1.390 51.019 1.00 91.81 172 ALA A O 1
ATOM 1362 N N . TYR A 1 173 ? -19.694 -2.826 50.427 1.00 93.50 173 TYR A N 1
ATOM 1363 C CA . TYR A 1 173 ? -20.290 -3.984 51.086 1.00 93.50 173 TYR A CA 1
ATOM 1364 C C . TYR A 1 173 ? -20.401 -3.774 52.601 1.00 93.50 173 TYR A C 1
ATOM 1366 O O . TYR A 1 173 ? -21.467 -3.975 53.183 1.00 93.50 173 TYR A O 1
ATOM 1374 N N . LYS A 1 174 ? -19.338 -3.288 53.257 1.00 92.81 174 LYS A N 1
ATOM 1375 C CA . LYS A 1 174 ? -19.372 -2.962 54.692 1.00 92.81 174 LYS A CA 1
ATOM 1376 C C . LYS A 1 174 ? -20.451 -1.922 55.007 1.00 92.81 174 LYS A C 1
ATOM 1378 O O . LYS A 1 174 ? -21.170 -2.073 55.992 1.00 92.81 174 LYS A O 1
ATOM 1383 N N . MET A 1 175 ? -20.584 -0.883 54.184 1.00 91.62 175 MET A N 1
ATOM 1384 C CA . MET A 1 175 ? -21.592 0.160 54.364 1.00 91.62 175 MET A CA 1
ATOM 1385 C C . MET A 1 175 ? -23.013 -0.373 54.161 1.00 91.62 175 MET A C 1
ATOM 1387 O O . MET A 1 175 ? -23.894 -0.029 54.944 1.00 91.62 175 MET A O 1
ATOM 1391 N N . GLN A 1 176 ? -23.239 -1.237 53.168 1.00 91.75 176 GLN A N 1
ATOM 1392 C CA . GLN A 1 176 ? -24.528 -1.904 52.972 1.00 91.75 176 GLN A CA 1
ATOM 1393 C C . GLN A 1 176 ? -24.901 -2.766 54.178 1.00 91.75 176 GLN A C 1
ATOM 1395 O O . GLN A 1 176 ? -26.003 -2.611 54.697 1.00 91.75 176 GLN A O 1
ATOM 1400 N N . GLN A 1 177 ? -23.972 -3.581 54.688 1.00 91.75 177 GLN A N 1
ATOM 1401 C CA . GLN A 1 177 ? -24.207 -4.406 55.877 1.00 91.75 177 GLN A CA 1
ATOM 1402 C C . GLN A 1 177 ? -24.507 -3.553 57.117 1.00 91.75 177 GLN A C 1
ATOM 1404 O O . GLN A 1 177 ? -25.404 -3.877 57.893 1.00 91.75 177 GLN A O 1
ATOM 1409 N N . LEU A 1 178 ? -23.794 -2.435 57.303 1.00 91.88 178 LEU A N 1
ATOM 1410 C CA . LEU A 1 178 ? -24.080 -1.490 58.386 1.00 91.88 178 LEU A CA 1
ATOM 1411 C C . LEU A 1 178 ? -25.453 -0.829 58.214 1.00 91.88 178 LEU A C 1
ATOM 1413 O O . LEU A 1 178 ? -26.193 -0.703 59.186 1.00 91.88 178 LEU A O 1
ATOM 1417 N N . ALA A 1 179 ? -25.817 -0.432 56.994 1.00 90.19 179 ALA A N 1
ATOM 1418 C CA . ALA A 1 179 ? -27.112 0.172 56.704 1.00 90.19 179 ALA A CA 1
ATOM 1419 C C . ALA A 1 179 ? -28.265 -0.825 56.894 1.00 90.19 179 ALA A C 1
ATOM 1421 O O . ALA A 1 179 ? -29.310 -0.455 57.425 1.00 90.19 179 ALA A O 1
ATOM 1422 N N . GLU A 1 180 ? -28.089 -2.085 56.502 1.00 89.38 180 GLU A N 1
ATOM 1423 C CA . GLU A 1 180 ? -29.060 -3.156 56.730 1.00 89.38 180 GLU A CA 1
ATOM 1424 C C . GLU A 1 180 ? -29.189 -3.486 58.222 1.00 89.38 180 GLU A C 1
ATOM 1426 O O . GLU A 1 180 ? -30.303 -3.545 58.748 1.00 89.38 180 GLU A O 1
ATOM 1431 N N . GLY A 1 181 ? -28.061 -3.553 58.936 1.00 87.75 181 GLY A N 1
ATOM 1432 C CA . GLY A 1 181 ? -28.028 -3.632 60.393 1.00 87.75 181 GLY A CA 1
ATOM 1433 C C . GLY A 1 181 ? -28.817 -2.490 61.034 1.00 87.75 181 GLY A C 1
ATOM 1434 O O . GLY A 1 181 ? -29.727 -2.737 61.823 1.00 87.75 181 GLY A O 1
ATOM 1435 N N . GLN A 1 182 ? -28.574 -1.244 60.624 1.00 88.69 182 GLN A N 1
ATOM 1436 C CA . GLN A 1 182 ? -29.299 -0.084 61.145 1.00 88.69 182 GLN A CA 1
ATOM 1437 C C . GLN A 1 182 ? -30.793 -0.110 60.797 1.00 88.69 182 GLN A C 1
ATOM 1439 O O . GLN A 1 182 ? -31.617 0.255 61.633 1.00 88.69 182 GLN A O 1
ATOM 1444 N N . LYS A 1 183 ? -31.177 -0.561 59.595 1.00 84.69 183 LYS A N 1
ATOM 1445 C CA . LYS A 1 183 ? -32.589 -0.745 59.223 1.00 84.69 183 LYS A CA 1
ATOM 1446 C C . LYS A 1 183 ? -33.269 -1.763 60.133 1.00 84.69 183 LYS A C 1
ATOM 1448 O O . LYS A 1 183 ? -34.380 -1.502 60.593 1.00 84.69 183 LYS A O 1
ATOM 1453 N N . SER A 1 184 ? -32.605 -2.879 60.435 1.00 77.50 184 SER A N 1
ATOM 1454 C CA . SER A 1 184 ? -33.148 -3.891 61.348 1.00 77.50 184 SER A CA 1
ATOM 1455 C C . SER A 1 184 ? -33.316 -3.341 62.770 1.00 77.50 184 SER A C 1
ATOM 1457 O O . SER A 1 184 ? -34.396 -3.464 63.346 1.00 77.50 184 SER A O 1
ATOM 1459 N N . VAL A 1 185 ? -32.311 -2.623 63.288 1.00 83.25 185 VAL A N 1
ATOM 1460 C CA . VAL A 1 185 ? -32.361 -1.975 64.608 1.00 83.25 185 VAL A CA 1
ATOM 1461 C C . VAL A 1 185 ? -33.464 -0.920 64.663 1.00 83.25 185 VAL A C 1
ATOM 1463 O O . VAL A 1 185 ? -34.259 -0.925 65.597 1.00 83.25 185 VAL A O 1
ATOM 1466 N N . ASN A 1 186 ? -33.573 -0.056 63.651 1.00 79.12 186 ASN A N 1
ATOM 1467 C CA . ASN A 1 186 ? -34.626 0.959 63.585 1.00 79.12 186 ASN A CA 1
ATOM 1468 C C . ASN A 1 186 ? -36.019 0.324 63.527 1.00 79.12 186 ASN A C 1
ATOM 1470 O O . ASN A 1 186 ? -36.934 0.815 64.177 1.00 79.12 186 ASN A O 1
ATOM 1474 N N . THR A 1 187 ? -36.183 -0.779 62.793 1.00 82.56 187 THR A N 1
ATOM 1475 C CA . THR A 1 187 ? -37.468 -1.491 62.708 1.00 82.56 187 THR A CA 1
ATOM 1476 C C . THR A 1 187 ? -37.867 -2.066 64.067 1.00 82.56 187 THR A C 1
ATOM 1478 O O . THR A 1 187 ? -39.011 -1.907 64.489 1.00 82.56 187 THR A O 1
ATOM 1481 N N . VAL A 1 188 ? -36.920 -2.672 64.792 1.00 86.81 188 VAL A N 1
ATOM 1482 C CA . VAL A 1 188 ? -37.152 -3.178 66.154 1.00 86.81 188 VAL A CA 1
ATOM 1483 C C . VAL A 1 188 ? -37.457 -2.036 67.122 1.00 86.81 188 VAL A C 1
ATOM 1485 O O . VAL A 1 188 ? -38.377 -2.156 67.926 1.00 86.81 188 VAL A O 1
ATOM 1488 N N . LEU A 1 189 ? -36.736 -0.917 67.028 1.00 88.00 189 LEU A N 1
ATOM 1489 C CA . LEU A 1 189 ? -36.951 0.247 67.886 1.00 88.00 189 LEU A CA 1
ATOM 1490 C C . LEU A 1 189 ? -38.338 0.868 67.661 1.00 88.00 189 LEU A C 1
ATOM 1492 O O . LEU A 1 189 ? -39.019 1.194 68.627 1.00 88.00 189 LEU A O 1
ATOM 1496 N N . ILE A 1 190 ? -38.778 0.991 66.403 1.00 89.94 190 ILE A N 1
ATOM 1497 C CA . ILE A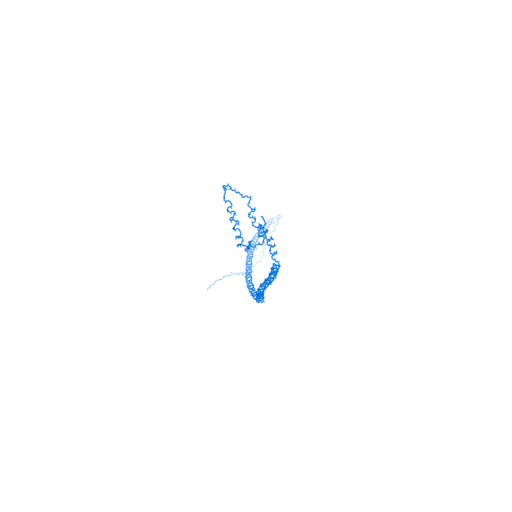 1 190 ? -40.129 1.465 66.062 1.00 89.94 190 ILE A CA 1
ATOM 1498 C C . ILE A 1 190 ? -41.177 0.501 66.624 1.00 89.94 190 ILE A C 1
ATOM 1500 O O . ILE A 1 190 ? -42.107 0.943 67.289 1.00 89.94 190 ILE A O 1
ATOM 1504 N N . ALA A 1 191 ? -40.992 -0.811 66.449 1.00 88.44 191 ALA A N 1
ATOM 1505 C CA . ALA A 1 191 ? -41.910 -1.808 66.995 1.00 88.44 191 ALA A CA 1
ATOM 1506 C C . ALA A 1 191 ? -41.988 -1.764 68.535 1.00 88.44 191 ALA A C 1
ATOM 1508 O O . ALA A 1 191 ? -43.072 -1.879 69.104 1.00 88.44 191 ALA A O 1
ATOM 1509 N N . GLN A 1 192 ? -40.859 -1.560 69.222 1.00 88.06 192 GLN A N 1
ATOM 1510 C CA . GLN A 1 192 ? -40.823 -1.370 70.676 1.00 88.06 192 GLN A CA 1
ATOM 1511 C C . GLN A 1 192 ? -41.507 -0.066 71.100 1.00 88.06 192 GLN A C 1
ATOM 1513 O O . GLN A 1 192 ? -42.274 -0.070 72.061 1.00 88.06 192 GLN A O 1
ATOM 1518 N N . ALA A 1 193 ? -41.272 1.031 70.378 1.00 90.25 193 ALA A N 1
ATOM 1519 C CA . ALA A 1 193 ? -41.914 2.315 70.639 1.00 90.25 193 ALA A CA 1
ATOM 1520 C C . ALA A 1 193 ? -43.438 2.239 70.448 1.00 90.25 193 ALA A C 1
ATOM 1522 O O . ALA A 1 193 ? -44.187 2.772 71.267 1.00 90.25 193 ALA A O 1
ATOM 1523 N N . ASP A 1 194 ? -43.909 1.530 69.421 1.00 90.81 194 ASP A N 1
ATOM 1524 C CA . ASP A 1 194 ? -45.334 1.291 69.191 1.00 90.81 194 ASP A CA 1
ATOM 1525 C C . ASP A 1 194 ? -45.943 0.393 70.274 1.00 90.81 194 ASP A C 1
ATOM 1527 O O . ASP A 1 194 ? -47.026 0.690 70.782 1.00 90.81 194 ASP A O 1
ATOM 1531 N N . ALA A 1 195 ? -45.235 -0.656 70.702 1.00 89.38 195 ALA A N 1
ATOM 1532 C CA . ALA A 1 195 ? -45.668 -1.496 71.816 1.00 89.38 195 ALA A CA 1
ATOM 1533 C C . ALA A 1 195 ? -45.776 -0.696 73.128 1.00 89.38 195 ALA A C 1
ATOM 1535 O O . ALA A 1 195 ? -46.776 -0.800 73.842 1.00 89.38 195 ALA A O 1
ATOM 1536 N N . GLU A 1 196 ? -44.790 0.153 73.433 1.00 90.69 196 GLU A N 1
ATOM 1537 C CA . GLU A 1 196 ? -44.834 1.058 74.585 1.00 90.69 196 GLU A CA 1
ATOM 1538 C C . GLU A 1 196 ? -45.976 2.071 74.490 1.00 90.69 196 GLU A C 1
ATOM 1540 O O . GLU A 1 196 ? -46.646 2.344 75.489 1.00 90.69 196 GLU A O 1
ATOM 1545 N N . LYS A 1 197 ? -46.216 2.623 73.297 1.00 91.62 197 LYS A N 1
ATOM 1546 C CA . LYS A 1 197 ? -47.323 3.546 73.043 1.00 91.62 197 LYS A CA 1
ATOM 1547 C C . LYS A 1 197 ? -48.665 2.871 73.315 1.00 91.62 197 LYS A C 1
ATOM 1549 O O . LYS A 1 197 ? -49.476 3.437 74.043 1.00 91.62 197 LYS A O 1
ATOM 1554 N N . ILE A 1 198 ? -48.884 1.668 72.781 1.00 90.81 198 ILE A N 1
ATOM 1555 C CA . ILE A 1 198 ? -50.112 0.893 73.012 1.00 90.81 198 ILE A CA 1
ATOM 1556 C C . ILE A 1 198 ? -50.272 0.589 74.502 1.00 90.81 198 ILE A C 1
ATOM 1558 O O . ILE A 1 198 ? -51.355 0.788 75.044 1.00 90.81 198 ILE A O 1
ATOM 1562 N N . ARG A 1 199 ? -49.198 0.178 75.186 1.00 91.75 199 ARG A N 1
ATOM 1563 C CA . ARG A 1 199 ? -49.224 -0.089 76.629 1.00 91.75 199 ARG A CA 1
ATOM 1564 C C . ARG A 1 199 ? -49.639 1.144 77.431 1.00 91.75 199 ARG A C 1
ATOM 1566 O O . ARG A 1 199 ? -50.543 1.043 78.249 1.00 91.75 199 ARG A O 1
ATOM 1573 N N . LYS A 1 200 ? -49.040 2.310 77.169 1.00 91.81 200 LYS A N 1
ATOM 1574 C CA . LYS A 1 200 ? -49.385 3.564 77.864 1.00 91.81 200 LYS A CA 1
ATOM 1575 C C . LYS A 1 200 ? -50.814 4.024 77.578 1.00 91.81 200 LYS A C 1
ATOM 1577 O O . LYS A 1 200 ? -51.474 4.520 78.486 1.00 91.81 200 LYS A O 1
ATOM 1582 N N . ILE A 1 201 ? -51.296 3.862 76.344 1.00 92.31 201 ILE A N 1
ATOM 1583 C CA . ILE A 1 201 ? -52.697 4.154 76.001 1.00 92.31 201 ILE A CA 1
ATOM 1584 C C . ILE A 1 201 ? -53.625 3.196 76.753 1.00 92.31 201 ILE A C 1
ATOM 1586 O O . ILE A 1 201 ? -54.557 3.657 77.401 1.00 92.31 201 ILE A O 1
ATOM 1590 N N . GLY A 1 202 ? -53.330 1.894 76.753 1.00 92.12 202 GLY A N 1
ATOM 1591 C CA . GLY A 1 202 ? -54.109 0.893 77.483 1.00 92.12 202 GLY A CA 1
ATOM 1592 C C . GLY A 1 202 ? -54.120 1.124 78.997 1.00 92.12 202 GLY A C 1
ATOM 1593 O O . GLY A 1 202 ? -55.172 1.022 79.619 1.00 92.12 202 GLY A O 1
ATOM 1594 N N . GLU A 1 203 ? -52.986 1.498 79.596 1.00 91.44 203 GLU A N 1
ATOM 1595 C CA . GLU A 1 203 ? -52.894 1.896 81.009 1.00 91.44 203 GLU A CA 1
ATOM 1596 C C . GLU A 1 203 ? -53.751 3.146 81.293 1.00 91.44 203 GLU A C 1
ATOM 1598 O O . GLU A 1 203 ? -54.511 3.172 82.262 1.00 91.44 203 GLU A O 1
ATOM 1603 N N . ALA A 1 204 ? -53.690 4.164 80.427 1.00 90.81 204 ALA A N 1
ATOM 1604 C CA . ALA A 1 204 ? -54.487 5.383 80.568 1.00 90.81 204 ALA A CA 1
ATOM 1605 C C . ALA A 1 204 ? -55.998 5.125 80.410 1.00 90.81 204 ALA A C 1
ATOM 1607 O O . ALA A 1 204 ? -56.803 5.671 81.171 1.00 90.81 204 ALA A O 1
ATOM 1608 N N . GLU A 1 205 ? -56.395 4.279 79.458 1.00 90.69 205 GLU A N 1
ATOM 1609 C CA . GLU A 1 205 ? -57.782 3.851 79.259 1.00 90.69 205 GLU A CA 1
ATOM 1610 C C . GLU A 1 205 ? -58.283 3.016 80.438 1.00 90.69 205 GLU A C 1
ATOM 1612 O O . GLU A 1 205 ? -59.371 3.279 80.949 1.00 90.69 205 GLU A O 1
ATOM 1617 N N . ALA A 1 206 ? -57.478 2.071 80.934 1.00 89.25 206 ALA A N 1
ATOM 1618 C CA . ALA A 1 206 ? -57.809 1.269 82.107 1.00 89.25 206 ALA A CA 1
ATOM 1619 C C . ALA A 1 206 ? -58.005 2.146 83.351 1.00 89.25 206 ALA A C 1
ATOM 1621 O O . ALA A 1 206 ? -59.032 2.024 84.017 1.00 89.25 206 ALA A O 1
ATOM 1622 N N . CYS A 1 207 ? -57.094 3.088 83.625 1.00 89.50 207 CYS A N 1
ATOM 1623 C CA . CYS A 1 207 ? -57.267 4.056 84.712 1.00 89.50 207 CYS A CA 1
ATOM 1624 C C . CYS A 1 207 ? -58.513 4.928 84.520 1.00 89.50 207 CYS A C 1
ATOM 1626 O O . CYS A 1 207 ? -59.216 5.209 85.491 1.00 89.50 207 CYS A O 1
ATOM 1628 N N . SER A 1 208 ? -58.817 5.343 83.287 1.00 89.44 208 SER A N 1
ATOM 1629 C CA . SER A 1 208 ? -60.015 6.136 82.989 1.00 89.44 208 SER A CA 1
ATOM 1630 C C . SER A 1 208 ? -61.295 5.338 83.253 1.00 89.44 208 SER A C 1
ATOM 1632 O O . SER A 1 208 ? -62.207 5.839 83.911 1.00 89.44 208 SER A O 1
ATOM 1634 N N . ILE A 1 209 ? -61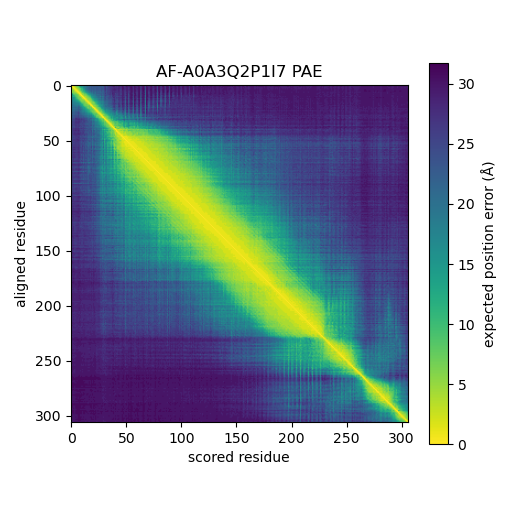.358 4.081 82.806 1.00 89.31 209 ILE A N 1
ATOM 1635 C CA . ILE A 1 209 ? -62.492 3.178 83.042 1.00 89.31 209 ILE A CA 1
ATOM 1636 C C . ILE A 1 209 ? -62.619 2.848 84.529 1.00 89.31 209 ILE A C 1
ATOM 1638 O O . ILE A 1 209 ? -63.729 2.853 85.050 1.00 89.31 209 ILE A O 1
ATOM 1642 N N . GLU A 1 210 ? -61.516 2.602 85.236 1.00 90.38 210 GLU A N 1
ATOM 1643 C CA . GLU A 1 210 ? -61.528 2.345 86.677 1.00 90.38 210 GLU A CA 1
ATOM 1644 C C . GLU A 1 210 ? -62.017 3.572 87.456 1.00 90.38 210 GLU A C 1
ATOM 1646 O O . GLU A 1 210 ? -62.859 3.439 88.344 1.00 90.38 210 GLU A O 1
ATOM 1651 N N . ALA A 1 211 ? -61.551 4.775 87.109 1.00 89.00 211 ALA A N 1
ATOM 1652 C CA . ALA A 1 211 ? -62.001 6.019 87.727 1.00 89.00 211 ALA A CA 1
ATOM 1653 C C . ALA A 1 211 ? -63.493 6.277 87.463 1.00 89.00 211 ALA A C 1
ATOM 1655 O O . ALA A 1 211 ? -64.236 6.596 88.393 1.00 89.00 211 ALA A O 1
ATOM 1656 N N . VAL A 1 212 ? -63.957 6.078 86.223 1.00 89.81 212 VAL A N 1
ATOM 1657 C CA . VAL A 1 212 ? -65.382 6.178 85.868 1.00 89.81 212 VAL A CA 1
ATOM 1658 C C . VAL A 1 212 ? -66.199 5.099 86.580 1.00 89.81 212 VAL A C 1
ATOM 1660 O O . VAL A 1 212 ? -67.266 5.397 87.109 1.00 89.81 212 VAL A O 1
ATOM 1663 N N . GLY A 1 213 ? -65.699 3.866 86.649 1.00 89.81 213 GLY A N 1
ATOM 1664 C CA . GLY A 1 213 ? -66.336 2.741 87.327 1.00 89.81 213 GLY A CA 1
ATOM 1665 C C . GLY A 1 213 ? -66.471 2.974 88.830 1.00 89.81 213 GLY A C 1
ATOM 1666 O O . GLY A 1 213 ? -67.559 2.806 89.374 1.00 89.81 213 GLY A O 1
ATOM 1667 N N . LYS A 1 214 ? -65.415 3.458 89.496 1.00 90.31 214 LYS A N 1
ATOM 1668 C CA . LYS A 1 214 ? -65.452 3.881 90.906 1.00 90.31 214 LYS A CA 1
ATOM 1669 C C . LYS A 1 214 ? -66.427 5.033 91.114 1.00 90.31 214 LYS A C 1
ATOM 1671 O O . LYS A 1 214 ? -67.245 4.969 92.026 1.00 90.31 214 LYS A O 1
ATOM 1676 N N . ALA A 1 215 ? -66.406 6.047 90.249 1.00 87.44 215 ALA A N 1
ATOM 1677 C CA . ALA A 1 215 ? -67.345 7.164 90.327 1.00 87.44 215 ALA A CA 1
ATOM 1678 C C . ALA A 1 215 ? -68.806 6.712 90.143 1.00 87.44 215 ALA A C 1
ATOM 1680 O O . ALA A 1 215 ? -69.697 7.192 90.842 1.00 87.44 215 ALA A O 1
ATOM 1681 N N . GLN A 1 216 ? -69.071 5.766 89.237 1.00 85.75 216 GLN A N 1
ATOM 1682 C CA . GLN A 1 216 ? -70.399 5.178 89.049 1.00 85.75 216 GLN A CA 1
ATOM 1683 C C . GLN A 1 216 ? -70.817 4.302 90.232 1.00 85.75 216 GLN A C 1
ATOM 1685 O O . GLN A 1 216 ? -71.964 4.396 90.666 1.00 85.75 216 GLN A O 1
ATOM 1690 N N . ALA A 1 217 ? -69.906 3.489 90.772 1.00 83.75 217 ALA A N 1
ATOM 1691 C CA . ALA A 1 217 ? -70.152 2.663 91.949 1.00 83.75 217 ALA A CA 1
ATOM 1692 C C . ALA A 1 217 ? -70.476 3.530 93.174 1.00 83.75 217 ALA A C 1
ATOM 1694 O O . ALA A 1 217 ? -71.475 3.286 93.847 1.00 83.75 217 ALA A O 1
ATOM 1695 N N . GLU A 1 218 ? -69.712 4.599 93.406 1.00 86.50 218 GLU A N 1
ATOM 1696 C CA . GLU A 1 218 ? -69.980 5.585 94.457 1.00 86.50 218 GLU A CA 1
ATOM 1697 C C . GLU A 1 218 ? -71.309 6.308 94.235 1.00 86.50 218 GLU A C 1
ATOM 1699 O O . GLU A 1 218 ? -72.131 6.390 95.146 1.00 86.50 218 GLU A O 1
ATOM 1704 N N . LYS A 1 219 ? -71.590 6.754 93.004 1.00 85.00 219 LYS A N 1
ATOM 1705 C CA . LYS A 1 219 ? -72.885 7.355 92.658 1.00 85.00 219 LYS A CA 1
ATOM 1706 C C . LYS A 1 219 ? -74.041 6.395 92.939 1.00 85.00 219 LYS A C 1
ATOM 1708 O O . LYS A 1 219 ? -75.068 6.823 93.454 1.00 85.00 219 LYS A O 1
ATOM 1713 N N . MET A 1 220 ? -73.898 5.114 92.604 1.00 81.62 220 MET A N 1
ATOM 1714 C CA . MET A 1 220 ? -74.920 4.094 92.842 1.00 81.62 220 MET A CA 1
ATOM 1715 C C . MET A 1 220 ? -75.083 3.796 94.334 1.00 81.62 220 MET A C 1
ATOM 1717 O O . MET A 1 220 ? -76.212 3.652 94.793 1.00 81.62 220 MET A O 1
ATOM 1721 N N . ARG A 1 221 ? -73.985 3.766 95.097 1.00 83.44 221 ARG A N 1
ATOM 1722 C CA . ARG A 1 221 ? -73.996 3.594 96.554 1.00 83.44 221 ARG A CA 1
ATOM 1723 C C . ARG A 1 221 ? -74.702 4.756 97.245 1.00 83.44 221 ARG A C 1
ATOM 1725 O O . ARG A 1 221 ? -75.635 4.518 97.999 1.00 83.44 221 ARG A O 1
ATOM 1732 N N . LEU A 1 222 ? -74.341 5.994 96.906 1.00 82.38 222 LEU A N 1
ATOM 1733 C CA . LEU A 1 222 ? -75.005 7.200 97.409 1.00 82.38 222 LEU A CA 1
ATOM 1734 C C . LEU A 1 222 ? -76.481 7.237 97.012 1.00 82.38 222 LEU A C 1
ATOM 1736 O O . LEU A 1 222 ? -77.332 7.611 97.811 1.00 82.38 222 LEU A O 1
ATOM 1740 N N . LYS A 1 223 ? -76.809 6.813 95.786 1.00 78.19 223 LYS A N 1
ATOM 1741 C CA . LYS A 1 223 ? -78.198 6.704 95.335 1.00 78.19 223 LYS A CA 1
ATOM 1742 C C . LYS A 1 223 ? -78.964 5.649 96.145 1.00 78.19 223 LYS A C 1
ATOM 1744 O O . LYS A 1 223 ? -80.092 5.909 96.545 1.00 78.19 223 LYS A O 1
ATOM 1749 N N . ALA A 1 224 ? -78.362 4.490 96.412 1.00 75.81 224 ALA A N 1
ATOM 1750 C CA . ALA A 1 224 ? -78.950 3.435 97.237 1.00 75.81 224 ALA A CA 1
ATOM 1751 C C . ALA A 1 224 ? -79.132 3.873 98.699 1.00 75.81 224 ALA A C 1
ATOM 1753 O O . ALA A 1 224 ? -80.176 3.607 99.286 1.00 75.81 224 ALA A O 1
ATOM 1754 N N . GLU A 1 225 ? -78.165 4.588 99.267 1.00 77.44 225 GLU A N 1
ATOM 1755 C CA . GLU A 1 225 ? -78.233 5.144 100.620 1.00 77.44 225 GLU A CA 1
ATOM 1756 C C . GLU A 1 225 ? -79.294 6.246 100.727 1.00 77.44 225 GLU A C 1
ATOM 1758 O O . GLU A 1 225 ? -80.126 6.216 101.635 1.00 77.44 225 GLU A O 1
ATOM 1763 N N . ALA A 1 226 ? -79.362 7.145 99.738 1.00 74.12 226 ALA A N 1
ATOM 1764 C CA . ALA A 1 226 ? -80.451 8.107 99.622 1.00 74.12 226 ALA A CA 1
ATOM 1765 C C . ALA A 1 226 ? -81.807 7.384 99.585 1.00 74.12 226 ALA A C 1
ATOM 1767 O O . ALA A 1 226 ? -82.710 7.745 100.333 1.00 74.12 226 ALA A O 1
ATOM 1768 N N . TYR A 1 227 ? -81.944 6.309 98.797 1.00 69.75 227 TYR A N 1
ATOM 1769 C CA . TYR A 1 227 ? -83.167 5.496 98.755 1.00 69.75 227 TYR A CA 1
ATOM 1770 C C . TYR A 1 227 ? -83.504 4.768 100.064 1.00 69.75 227 TYR A C 1
ATOM 1772 O O . TYR A 1 227 ? -84.673 4.449 100.273 1.00 69.75 227 TYR A O 1
ATOM 1780 N N . GLN A 1 228 ? -82.533 4.496 100.940 1.00 67.12 228 GLN A N 1
ATOM 1781 C CA . GLN A 1 228 ? -82.814 3.947 102.269 1.00 67.12 228 GLN A CA 1
ATOM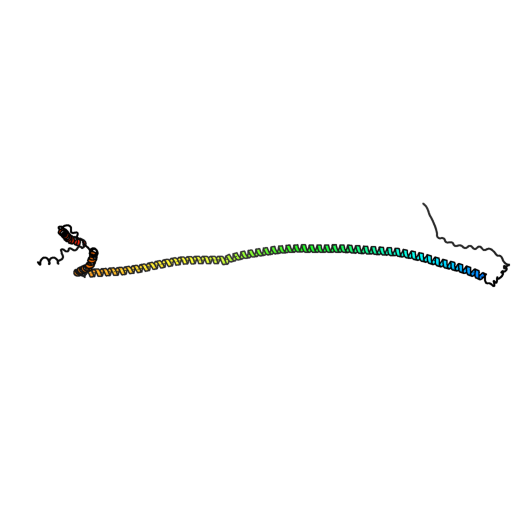 1782 C C . GLN A 1 228 ? -83.315 5.016 103.245 1.00 67.12 228 GLN A C 1
ATOM 1784 O O . GLN A 1 228 ? -84.205 4.727 104.043 1.00 67.12 228 GLN A O 1
ATOM 1789 N N . GLN A 1 229 ? -82.784 6.241 103.167 1.00 67.44 229 GLN A N 1
ATOM 1790 C CA . GLN A 1 229 ? -83.226 7.357 104.015 1.00 67.44 229 GLN A CA 1
ATOM 1791 C C . GLN A 1 229 ? -84.563 7.966 103.566 1.00 67.44 229 GLN A C 1
ATOM 1793 O O . GLN A 1 229 ? -85.314 8.503 104.381 1.00 67.44 229 GLN A O 1
ATOM 1798 N N . TYR A 1 230 ? -84.904 7.832 102.284 1.00 62.38 230 TYR A N 1
ATOM 1799 C CA . TYR A 1 230 ? -86.257 8.022 101.774 1.00 62.38 230 TYR A CA 1
ATOM 1800 C C . TYR A 1 230 ? -87.178 6.941 102.381 1.00 62.38 230 TYR A C 1
ATOM 1802 O O . TYR A 1 230 ? -87.276 5.827 101.869 1.00 62.38 230 TYR A O 1
ATOM 1810 N N . GLY A 1 231 ? -87.829 7.262 103.509 1.00 64.38 231 GLY A N 1
ATOM 1811 C CA . GLY A 1 231 ? -88.737 6.365 104.241 1.00 64.38 231 GLY A CA 1
ATOM 1812 C C . GLY A 1 231 ? -89.877 5.791 103.384 1.00 64.38 231 GLY A C 1
ATOM 1813 O O . GLY A 1 231 ? -90.037 6.149 102.218 1.00 64.38 231 GLY A O 1
ATOM 1814 N N . GLU A 1 232 ? -90.706 4.899 103.940 1.00 60.47 232 GLU A N 1
ATOM 1815 C CA . GLU A 1 232 ? -91.747 4.170 103.177 1.00 60.47 232 GLU A CA 1
ATOM 1816 C C . GLU A 1 232 ? -92.647 5.063 102.293 1.00 60.47 232 GLU A C 1
ATOM 1818 O O . GLU A 1 232 ? -93.050 4.656 101.200 1.00 60.47 232 GLU A O 1
ATOM 1823 N N . ALA A 1 233 ? -92.876 6.319 102.687 1.00 59.47 233 ALA A N 1
ATOM 1824 C CA . ALA A 1 233 ? -93.609 7.304 101.892 1.00 59.47 233 ALA A CA 1
ATOM 1825 C C . ALA A 1 233 ? -92.944 7.640 100.536 1.00 59.47 233 ALA A C 1
ATOM 1827 O O . ALA A 1 233 ? -93.632 7.822 99.534 1.00 59.47 233 ALA A O 1
ATOM 1828 N N . ALA A 1 234 ? -91.613 7.672 100.462 1.00 59.31 234 ALA A N 1
ATOM 1829 C CA . ALA A 1 234 ? -90.876 8.008 99.244 1.00 59.31 234 ALA A CA 1
ATOM 1830 C C . ALA A 1 234 ? -90.692 6.805 98.302 1.00 59.31 234 ALA A C 1
ATOM 1832 O O . ALA A 1 234 ? -90.692 6.978 97.084 1.00 59.31 234 ALA A O 1
ATOM 1833 N N . LYS A 1 235 ? -90.654 5.573 98.833 1.00 59.59 235 LYS A N 1
ATOM 1834 C CA . LYS A 1 235 ? -90.800 4.353 98.012 1.00 59.59 235 LYS A CA 1
ATOM 1835 C C . LYS A 1 235 ? -92.168 4.326 97.327 1.00 59.59 235 LYS A C 1
ATOM 1837 O O . LYS A 1 235 ? -92.260 4.004 96.148 1.00 59.59 235 LYS A O 1
ATOM 1842 N N . THR A 1 236 ? -93.208 4.753 98.042 1.00 65.75 236 THR A N 1
ATOM 1843 C CA . THR A 1 236 ? -94.569 4.877 97.503 1.00 65.75 236 THR A CA 1
ATOM 1844 C C . THR A 1 236 ? -94.659 5.984 96.446 1.00 65.75 236 THR A C 1
ATOM 1846 O O . THR A 1 236 ? -95.254 5.768 95.395 1.00 65.75 236 THR A O 1
ATOM 1849 N N . ALA A 1 237 ? -93.998 7.130 96.655 1.00 63.59 237 ALA A N 1
ATOM 1850 C CA . ALA A 1 237 ? -93.915 8.204 95.660 1.00 63.59 237 ALA A CA 1
ATOM 1851 C C . ALA A 1 237 ? -93.159 7.783 94.385 1.00 63.59 237 ALA A C 1
ATOM 1853 O O . ALA A 1 237 ? -93.599 8.102 93.285 1.00 63.59 237 ALA A O 1
ATOM 1854 N N . LEU A 1 238 ? -92.075 7.008 94.510 1.00 65.81 238 LEU A N 1
ATOM 1855 C CA . LEU A 1 238 ? -91.327 6.479 93.364 1.00 65.81 238 LEU A CA 1
ATOM 1856 C C . LEU A 1 238 ? -92.140 5.437 92.582 1.00 65.81 238 LEU A C 1
ATOM 1858 O O . LEU A 1 238 ? -92.100 5.419 91.353 1.00 65.81 238 LEU A O 1
ATOM 1862 N N . VAL A 1 239 ? -92.908 4.588 93.276 1.00 66.81 239 VAL A N 1
ATOM 1863 C CA . VAL A 1 239 ? -93.870 3.680 92.631 1.00 66.81 239 VAL A CA 1
ATOM 1864 C C . VAL A 1 239 ? -94.970 4.484 91.936 1.00 66.81 239 VAL A C 1
ATOM 1866 O O . VAL A 1 239 ? -95.301 4.154 90.801 1.00 66.81 239 VAL A O 1
ATOM 1869 N N . LEU A 1 240 ? -95.471 5.571 92.539 1.00 69.69 240 LEU A N 1
ATOM 1870 C CA . LEU A 1 240 ? -96.408 6.502 91.893 1.00 69.69 240 LEU A CA 1
ATOM 1871 C C . LEU A 1 240 ? -95.809 7.225 90.677 1.00 69.69 240 LEU A C 1
ATOM 1873 O O . LEU A 1 240 ? -96.545 7.518 89.743 1.00 69.69 240 LEU A O 1
ATOM 1877 N N . GLU A 1 241 ? -94.503 7.490 90.645 1.00 72.06 241 GLU A N 1
ATOM 1878 C CA . GLU A 1 241 ? -93.818 8.118 89.504 1.00 72.06 241 GLU A CA 1
ATOM 1879 C C . GLU A 1 241 ? -93.470 7.103 88.394 1.00 72.06 241 GLU A C 1
ATOM 1881 O O . GLU A 1 241 ? -93.481 7.418 87.200 1.00 72.06 241 GLU A O 1
ATOM 1886 N N . ALA A 1 242 ? -93.205 5.847 88.766 1.00 73.00 242 ALA A N 1
ATOM 1887 C CA . ALA A 1 242 ? -93.015 4.737 87.834 1.00 73.00 242 ALA A CA 1
ATOM 1888 C C . ALA A 1 242 ? -94.348 4.189 87.286 1.00 73.00 242 ALA A C 1
ATOM 1890 O O . ALA A 1 242 ? -94.378 3.667 86.168 1.00 73.00 242 ALA A O 1
ATOM 1891 N N . LEU A 1 243 ? -95.450 4.348 88.028 1.00 75.81 243 LEU A N 1
ATOM 1892 C CA . LEU A 1 243 ? -96.806 3.926 87.664 1.00 75.81 243 LEU A CA 1
ATOM 1893 C C . LEU A 1 243 ? -97.252 4.476 86.300 1.00 75.81 243 LEU A C 1
ATOM 1895 O O . LEU A 1 243 ? -97.698 3.669 85.496 1.00 75.81 243 LEU A O 1
ATOM 1899 N N . PRO A 1 244 ? -97.064 5.764 85.947 1.00 79.00 244 PRO A N 1
ATOM 1900 C CA . PRO A 1 244 ? -97.348 6.283 84.610 1.00 79.00 244 PRO A CA 1
ATOM 1901 C C . PRO A 1 244 ? -96.556 5.595 83.493 1.00 79.00 244 PRO A C 1
ATOM 1903 O O . PRO A 1 244 ? -97.087 5.396 82.404 1.00 79.00 244 PRO A O 1
ATOM 1906 N N . LYS A 1 245 ? -95.297 5.198 83.735 1.00 77.69 245 LYS A N 1
ATOM 1907 C CA . LYS A 1 245 ? -94.471 4.495 82.732 1.00 77.69 245 LYS A CA 1
ATOM 1908 C C . LYS A 1 245 ?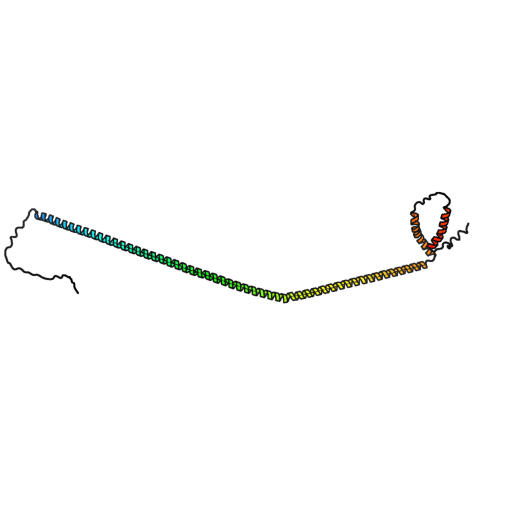 -94.922 3.048 82.546 1.00 77.69 245 LYS A C 1
ATOM 1910 O O . LYS A 1 245 ? -94.987 2.578 81.411 1.00 77.69 245 LYS A O 1
ATOM 1915 N N . ILE A 1 246 ? -95.262 2.362 83.640 1.00 74.69 246 ILE A N 1
ATOM 1916 C CA . ILE A 1 246 ? -95.845 1.014 83.605 1.00 74.69 246 ILE A CA 1
ATOM 1917 C C . ILE A 1 246 ? -97.234 1.072 82.951 1.00 74.69 246 ILE A C 1
ATOM 1919 O O . ILE A 1 246 ? -97.483 0.340 82.000 1.00 74.69 246 ILE A O 1
ATOM 1923 N N . ALA A 1 247 ? -98.098 1.998 83.372 1.00 71.56 247 ALA A N 1
ATOM 1924 C CA . ALA A 1 247 ? -99.425 2.228 82.805 1.00 71.56 247 ALA A CA 1
ATOM 1925 C C . ALA A 1 247 ? -99.352 2.590 81.319 1.00 71.56 247 ALA A C 1
ATOM 1927 O O . ALA A 1 247 ? -100.115 2.045 80.539 1.00 71.56 247 ALA A O 1
ATOM 1928 N N . SER A 1 248 ? -98.397 3.418 80.885 1.00 74.25 248 SER A N 1
ATOM 1929 C CA . SER A 1 248 ? -98.175 3.708 79.462 1.00 74.25 248 SER A CA 1
ATOM 1930 C C . SER A 1 248 ? -97.769 2.457 78.673 1.00 74.25 248 SER A C 1
ATOM 1932 O O . SER A 1 248 ? -98.297 2.216 77.589 1.00 74.25 248 SER A O 1
ATOM 1934 N N . LYS A 1 249 ? -96.882 1.613 79.217 1.00 74.75 249 LYS A N 1
ATOM 1935 C CA . LYS A 1 249 ? -96.456 0.355 78.575 1.00 74.75 249 LYS A CA 1
ATOM 1936 C C . LYS A 1 249 ? -97.563 -0.710 78.549 1.00 74.75 249 LYS A C 1
ATOM 1938 O O . LYS A 1 249 ? -97.630 -1.459 77.581 1.00 74.75 249 LYS A O 1
ATOM 1943 N N . VAL A 1 250 ? -98.426 -0.758 79.566 1.00 71.94 250 VAL A N 1
ATOM 1944 C CA . VAL A 1 250 ? -99.567 -1.690 79.678 1.00 71.94 250 VAL A CA 1
ATOM 1945 C C . VAL A 1 250 ? -100.811 -1.184 78.932 1.00 71.94 250 VAL A C 1
ATOM 1947 O O . VAL A 1 250 ? -101.600 -1.990 78.452 1.00 71.94 250 VAL A O 1
ATOM 1950 N N . ALA A 1 251 ? -100.977 0.132 78.770 1.00 69.50 251 ALA A N 1
ATOM 1951 C CA . ALA A 1 251 ? -102.036 0.739 77.963 1.00 69.50 251 ALA A CA 1
ATOM 1952 C C . ALA A 1 251 ? -101.680 0.795 76.471 1.00 69.50 251 ALA A C 1
ATOM 1954 O O . ALA A 1 251 ? -102.582 0.871 75.645 1.00 69.50 251 ALA A O 1
ATOM 1955 N N . ALA A 1 252 ? -100.397 0.721 76.095 1.00 74.81 252 ALA A N 1
ATOM 1956 C CA . ALA A 1 252 ? -99.984 0.716 74.689 1.00 74.81 252 ALA A CA 1
ATOM 1957 C C . ALA A 1 252 ? -100.649 -0.396 73.832 1.00 74.81 252 ALA A C 1
ATOM 1959 O O . ALA A 1 252 ? -100.963 -0.113 72.677 1.00 74.81 252 ALA A O 1
ATOM 1960 N N . PRO A 1 253 ? -100.914 -1.620 74.341 1.00 66.69 253 PRO A N 1
ATOM 1961 C CA . PRO A 1 253 ? -101.725 -2.627 73.649 1.00 66.69 253 PRO A CA 1
ATOM 1962 C C . PRO A 1 253 ? -103.236 -2.322 73.627 1.00 66.69 253 PRO A C 1
ATOM 1964 O O . PRO A 1 253 ? -103.866 -2.539 72.598 1.00 66.69 253 PRO A O 1
ATOM 1967 N N . LEU A 1 254 ? -103.812 -1.789 74.715 1.00 59.25 254 LEU A N 1
ATOM 1968 C CA . LEU A 1 254 ? -105.254 -1.486 74.838 1.00 59.25 254 LEU A CA 1
ATOM 1969 C C . LEU A 1 254 ? -105.683 -0.237 74.050 1.00 59.25 254 LEU A C 1
ATOM 1971 O O . LEU A 1 254 ? -106.776 -0.192 73.499 1.00 59.25 254 LEU A O 1
ATOM 1975 N N . ALA A 1 255 ? -104.811 0.765 73.938 1.00 68.62 255 ALA A N 1
ATOM 1976 C CA . ALA A 1 255 ? -105.033 1.947 73.104 1.00 68.62 255 ALA A CA 1
ATOM 1977 C C . ALA A 1 255 ? -104.939 1.638 71.597 1.00 68.62 255 ALA A C 1
ATOM 1979 O O . ALA A 1 255 ? -105.325 2.464 70.776 1.00 68.62 255 ALA A O 1
ATOM 1980 N N . LYS A 1 256 ? -104.407 0.465 71.220 1.00 66.75 256 LYS A N 1
ATOM 1981 C CA . LYS A 1 256 ? -104.277 0.020 69.825 1.00 66.75 256 LYS A CA 1
ATOM 1982 C C . LYS A 1 256 ? -105.492 -0.774 69.325 1.00 66.75 256 LYS A C 1
ATOM 1984 O O . LYS A 1 256 ? -105.556 -1.074 68.135 1.00 66.75 256 LYS A O 1
ATOM 1989 N N . THR A 1 257 ? -106.443 -1.115 70.199 1.00 58.81 257 THR A N 1
ATOM 1990 C CA . THR A 1 257 ? -107.721 -1.756 69.851 1.00 58.81 257 THR A CA 1
ATOM 1991 C C . THR A 1 257 ? -108.834 -0.707 69.827 1.00 58.81 257 THR A C 1
ATOM 1993 O O . THR A 1 257 ? -109.318 -0.300 70.877 1.00 58.81 257 THR A O 1
ATOM 1996 N N . ASN A 1 258 ? -109.226 -0.254 68.632 1.00 58.25 258 ASN A N 1
ATOM 1997 C CA . ASN A 1 258 ? -110.175 0.854 68.450 1.00 58.25 258 ASN A CA 1
ATOM 1998 C C . ASN A 1 258 ? -111.665 0.460 68.522 1.00 58.25 258 ASN A C 1
ATOM 2000 O O . ASN A 1 258 ? -112.505 1.352 68.572 1.00 58.25 258 ASN A O 1
ATOM 2004 N N . GLU A 1 259 ? -112.020 -0.829 68.528 1.00 50.66 259 GLU A N 1
ATOM 2005 C CA . GLU A 1 259 ? -113.423 -1.262 68.567 1.00 50.66 259 GLU A CA 1
ATOM 2006 C C . GLU A 1 259 ? -113.535 -2.686 69.139 1.00 50.66 259 GLU A C 1
ATOM 2008 O O . GLU A 1 259 ? -113.059 -3.651 68.541 1.00 50.66 259 GLU A O 1
ATOM 2013 N N . ILE A 1 260 ? -114.138 -2.829 70.323 1.00 54.62 260 ILE A N 1
ATOM 2014 C CA . ILE A 1 260 ? -114.570 -4.132 70.846 1.00 54.62 260 ILE A CA 1
ATOM 2015 C C . ILE A 1 260 ? -116.012 -4.322 70.374 1.00 54.62 260 ILE A C 1
ATOM 2017 O O . ILE A 1 260 ? -116.947 -3.796 70.974 1.00 54.62 260 ILE A O 1
ATOM 2021 N N . VAL A 1 261 ? -116.196 -5.054 69.276 1.00 51.19 261 VAL A N 1
ATOM 2022 C CA . VAL A 1 261 ? -117.527 -5.452 68.806 1.00 51.19 261 VAL A CA 1
ATOM 2023 C C . VAL A 1 261 ? -118.011 -6.607 69.679 1.00 51.19 261 VAL A C 1
ATOM 2025 O O . VAL A 1 261 ? -117.583 -7.750 69.527 1.00 51.19 261 VAL A O 1
ATOM 2028 N N . ILE A 1 262 ? -118.905 -6.301 70.618 1.00 50.44 262 ILE A N 1
ATOM 2029 C CA . ILE A 1 262 ? -119.661 -7.309 71.362 1.00 50.44 262 ILE A CA 1
ATOM 2030 C C . ILE A 1 262 ? -120.686 -7.899 70.390 1.00 50.44 262 ILE A C 1
ATOM 2032 O O . ILE A 1 262 ? -121.722 -7.294 70.115 1.00 50.44 262 ILE A O 1
ATOM 2036 N N . LEU A 1 263 ? -120.397 -9.082 69.850 1.00 45.22 263 LEU A N 1
ATOM 2037 C CA . LEU A 1 263 ? -121.386 -9.892 69.145 1.00 45.22 263 LEU A CA 1
ATOM 2038 C C . LEU A 1 263 ? -122.354 -10.467 70.188 1.00 45.22 263 LEU A C 1
ATOM 2040 O O . LEU A 1 263 ? -122.174 -11.576 70.685 1.00 45.22 263 LEU A O 1
ATOM 2044 N N . SER A 1 264 ? -123.365 -9.677 70.556 1.00 37.66 264 SER A N 1
ATOM 2045 C CA . SER A 1 264 ? -124.511 -10.148 71.332 1.00 37.66 264 SER A CA 1
ATOM 2046 C C . SER A 1 264 ? -125.300 -11.162 70.508 1.00 37.66 264 SER A C 1
ATOM 2048 O O . SER A 1 264 ? -126.127 -10.802 69.674 1.00 37.66 264 SER A O 1
ATOM 2050 N N . GLY A 1 265 ? -125.041 -12.437 70.778 1.00 39.19 265 GLY A N 1
ATOM 2051 C CA . GLY A 1 265 ? -125.965 -13.542 70.585 1.00 39.19 265 GLY A CA 1
ATOM 2052 C C . GLY A 1 265 ? -126.196 -14.202 71.941 1.00 39.19 265 GLY A C 1
ATOM 2053 O O . GLY A 1 265 ? -125.373 -14.994 72.381 1.00 39.19 265 GLY A O 1
ATOM 2054 N N . ASP A 1 266 ? -127.323 -13.854 72.557 1.00 42.19 266 ASP A N 1
ATOM 2055 C CA . ASP A 1 266 ? -127.945 -14.483 73.728 1.00 42.19 266 ASP A CA 1
ATOM 2056 C C . ASP A 1 266 ? -127.437 -14.078 75.133 1.00 42.19 266 ASP A C 1
ATOM 2058 O O . ASP A 1 266 ? -126.288 -14.268 75.538 1.00 42.19 266 ASP A O 1
ATOM 2062 N N . GLY A 1 267 ? -128.347 -13.458 75.890 1.00 51.38 267 GLY A N 1
ATOM 2063 C CA . GLY A 1 267 ? -128.111 -12.898 77.214 1.00 51.38 267 GLY A CA 1
ATOM 2064 C C . GLY A 1 267 ? -128.180 -13.965 78.302 1.00 51.38 267 GLY A C 1
ATOM 2065 O O . GLY A 1 267 ? -129.190 -14.643 78.452 1.00 51.38 267 GLY A O 1
ATOM 2066 N N . GLY A 1 268 ? -127.124 -14.075 79.114 1.00 55.44 268 GLY A N 1
ATOM 2067 C CA . GLY A 1 268 ? -127.191 -14.869 80.347 1.00 55.44 268 GLY A CA 1
ATOM 2068 C C . GLY A 1 268 ? -125.878 -15.364 80.958 1.00 55.44 268 GLY A C 1
ATOM 2069 O O . GLY A 1 268 ? -125.926 -15.957 82.031 1.00 55.44 268 GLY A O 1
ATOM 2070 N N . ARG A 1 269 ? -124.703 -15.157 80.338 1.00 56.84 269 ARG A N 1
ATOM 2071 C CA . ARG A 1 269 ? -123.433 -15.745 80.842 1.00 56.84 269 ARG A CA 1
ATOM 2072 C C . ARG A 1 269 ? -122.244 -14.788 81.011 1.00 56.84 269 ARG A C 1
ATOM 2074 O O . ARG A 1 269 ? -121.175 -15.230 81.412 1.00 56.84 269 ARG A O 1
ATOM 2081 N N . VAL A 1 270 ? -122.424 -13.483 80.799 1.00 56.34 270 VAL A N 1
ATOM 2082 C CA . VAL A 1 270 ? -121.339 -12.482 80.934 1.00 56.34 270 VAL A CA 1
ATOM 2083 C C . VAL A 1 270 ? -121.069 -12.102 82.399 1.00 56.34 270 VAL A C 1
ATOM 2085 O O . VAL A 1 270 ? -119.934 -11.831 82.779 1.00 56.34 270 VAL A O 1
ATOM 2088 N N . THR A 1 271 ? -122.071 -12.172 83.274 1.00 58.31 271 THR A N 1
ATOM 2089 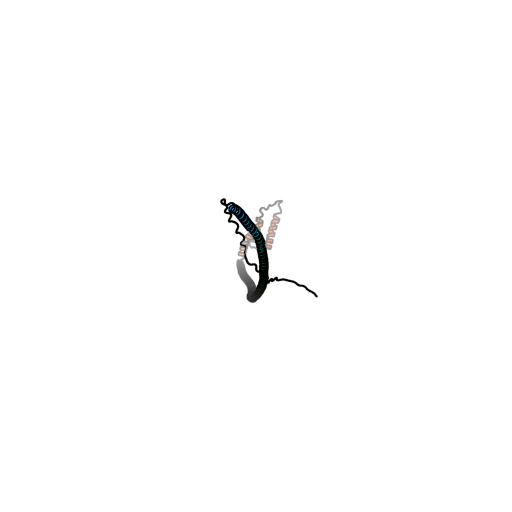C CA . THR A 1 271 ? -121.917 -11.857 84.705 1.00 58.31 271 THR A CA 1
ATOM 2090 C C . THR A 1 271 ? -121.087 -12.888 85.480 1.00 58.31 271 THR A C 1
ATOM 2092 O O . THR A 1 271 ? -120.558 -12.558 86.536 1.00 58.31 271 THR A O 1
ATOM 2095 N N . GLY A 1 272 ? -120.917 -14.113 84.965 1.00 61.09 272 GLY A N 1
ATOM 2096 C CA . GLY A 1 272 ? -120.118 -15.162 85.613 1.00 61.09 272 GLY A CA 1
ATOM 2097 C C . GLY A 1 272 ? -118.615 -15.083 85.321 1.00 61.09 272 GLY A C 1
ATOM 2098 O O . GLY A 1 272 ? -117.805 -15.292 86.223 1.00 61.09 272 GLY A O 1
ATOM 2099 N N . GLU A 1 273 ? -118.225 -14.750 84.087 1.00 61.03 273 GLU A N 1
ATOM 2100 C CA . GLU A 1 273 ? -116.806 -14.677 83.699 1.00 61.03 273 GLU A CA 1
ATOM 2101 C C . GLU A 1 273 ? -116.125 -13.389 84.170 1.00 61.03 273 GLU A C 1
ATOM 2103 O O . GLU A 1 273 ? -114.973 -13.434 84.599 1.00 61.03 273 GLU A O 1
ATOM 2108 N N . VAL A 1 274 ? -116.847 -12.265 84.217 1.00 60.94 274 VAL A N 1
ATOM 2109 C CA . VAL A 1 274 ? -116.321 -11.015 84.796 1.00 60.94 274 VAL A CA 1
ATOM 2110 C C . VAL A 1 274 ? -116.050 -11.177 86.296 1.00 60.94 274 VAL A C 1
ATOM 2112 O O . VAL A 1 274 ? -115.025 -10.713 86.793 1.00 60.94 274 VAL A O 1
ATOM 2115 N N . ASN A 1 275 ? -116.908 -11.910 87.015 1.00 57.81 275 ASN A N 1
ATOM 2116 C CA . ASN A 1 275 ? -116.717 -12.161 88.445 1.00 57.81 275 ASN A CA 1
ATOM 2117 C C . ASN A 1 275 ? -115.540 -13.120 88.721 1.00 57.81 275 ASN A C 1
ATOM 2119 O O . ASN A 1 275 ? -114.893 -13.025 89.760 1.00 57.81 275 ASN A O 1
ATOM 2123 N N . ARG A 1 276 ? -115.214 -14.012 87.775 1.00 61.94 276 ARG A N 1
ATOM 2124 C CA . ARG A 1 276 ? -114.061 -14.923 87.871 1.00 61.94 276 ARG A CA 1
ATOM 2125 C C . ARG A 1 276 ? -112.735 -14.230 87.532 1.00 61.94 276 ARG A C 1
ATOM 2127 O O . ARG A 1 276 ? -111.752 -14.440 88.235 1.00 61.94 276 ARG A O 1
ATOM 2134 N N . LEU A 1 277 ? -112.725 -13.336 86.540 1.00 61.81 277 LEU A N 1
ATOM 2135 C CA . LEU A 1 277 ? -111.572 -12.483 86.214 1.00 61.81 277 LEU A CA 1
ATOM 2136 C C . LEU A 1 277 ? -111.241 -11.492 87.341 1.00 61.81 277 LEU A C 1
ATOM 2138 O O . LEU A 1 277 ? -110.072 -11.310 87.674 1.00 61.81 277 LEU A O 1
ATOM 2142 N N . LEU A 1 278 ? -112.255 -10.908 87.987 1.00 62.16 278 LEU A N 1
ATOM 2143 C CA . LEU A 1 278 ? -112.061 -10.070 89.178 1.00 62.16 278 LEU A CA 1
ATOM 2144 C C . LEU A 1 278 ? -111.555 -10.864 90.396 1.00 62.16 278 LEU A C 1
ATOM 2146 O O . LEU A 1 278 ? -110.859 -10.292 91.231 1.00 62.16 278 LEU A O 1
ATOM 2150 N N . ALA A 1 279 ? -111.848 -12.166 90.487 1.00 62.09 279 ALA A N 1
ATOM 2151 C CA . ALA A 1 279 ? -111.354 -13.035 91.559 1.00 62.09 279 ALA A CA 1
ATOM 2152 C C . ALA A 1 279 ? -109.917 -13.554 91.330 1.00 62.09 279 ALA A C 1
ATOM 2154 O O . ALA A 1 279 ? -109.190 -13.776 92.297 1.00 62.09 279 ALA A O 1
ATOM 2155 N N . GLU A 1 280 ? -109.475 -13.727 90.079 1.00 65.06 280 GLU A N 1
ATOM 2156 C CA . GLU A 1 280 ? -108.114 -14.198 89.747 1.00 65.06 280 GLU A CA 1
ATOM 2157 C C . GLU A 1 280 ? -107.074 -13.066 89.635 1.00 65.06 280 GLU A C 1
ATOM 2159 O O . GLU A 1 280 ? -105.869 -13.299 89.802 1.00 65.06 280 GLU A O 1
ATOM 2164 N N . LEU A 1 281 ? -107.518 -11.823 89.414 1.00 62.59 281 LEU A N 1
ATOM 2165 C CA . LEU A 1 281 ? -106.649 -10.643 89.338 1.00 62.59 281 LEU A CA 1
ATOM 2166 C C . LEU A 1 281 ? -105.835 -10.386 90.625 1.00 62.59 281 LEU A C 1
ATOM 2168 O O . LEU A 1 281 ? -104.627 -10.165 90.506 1.00 62.59 281 LEU A O 1
ATOM 2172 N N . PRO A 1 282 ? -106.402 -10.469 91.846 1.00 60.31 282 PRO A N 1
ATOM 2173 C CA . PRO A 1 282 ? -105.633 -10.276 93.075 1.00 60.31 282 PRO A CA 1
ATOM 2174 C C . PRO A 1 282 ? -104.516 -11.317 93.242 1.00 60.31 282 PRO A C 1
ATOM 2176 O O . PRO A 1 282 ? -103.405 -10.972 93.639 1.00 60.31 282 PRO A O 1
ATOM 2179 N N . VAL A 1 283 ? -104.778 -12.581 92.886 1.00 65.25 283 VAL A N 1
ATOM 2180 C CA . VAL A 1 283 ? -103.812 -13.687 93.031 1.00 65.25 283 VAL A CA 1
ATOM 2181 C C . VAL A 1 283 ? -102.667 -13.564 92.020 1.00 65.25 283 VAL A C 1
ATOM 2183 O O . VAL A 1 283 ? -101.500 -13.735 92.376 1.00 65.25 283 VAL A O 1
ATOM 2186 N N . SER A 1 284 ? -102.983 -13.199 90.776 1.00 63.88 284 SER A N 1
ATOM 2187 C CA . SER A 1 284 ? -101.996 -13.049 89.694 1.00 63.88 284 SER A CA 1
ATOM 2188 C C . SER A 1 284 ? -101.060 -11.860 89.918 1.00 63.88 284 SER A C 1
ATOM 2190 O O . SER A 1 284 ? -99.866 -11.947 89.637 1.00 63.88 284 SER A O 1
ATOM 2192 N N . VAL A 1 285 ? -101.581 -10.757 90.468 1.00 62.19 285 VAL A N 1
ATOM 2193 C CA . VAL A 1 285 ? -100.772 -9.579 90.809 1.00 62.19 285 VAL A CA 1
ATOM 2194 C C . VAL A 1 285 ? -99.868 -9.874 92.009 1.00 62.19 285 VAL A C 1
ATOM 2196 O O . VAL A 1 285 ? -98.679 -9.571 91.954 1.00 62.19 285 VAL A O 1
ATOM 2199 N N . ASN A 1 286 ? -100.367 -10.563 93.041 1.00 58.59 286 ASN A N 1
ATOM 2200 C CA . ASN A 1 286 ? -99.555 -10.935 94.204 1.00 58.59 286 ASN A CA 1
ATOM 2201 C C . ASN A 1 286 ? -98.385 -11.872 93.828 1.00 58.59 286 ASN A C 1
ATOM 2203 O O . ASN A 1 286 ? -97.270 -11.697 94.314 1.00 58.59 286 ASN A O 1
ATOM 2207 N N . ALA A 1 287 ? -98.601 -12.811 92.898 1.00 57.91 287 ALA A N 1
ATOM 2208 C CA . ALA A 1 287 ? -97.557 -13.720 92.412 1.00 57.91 287 ALA A CA 1
ATOM 2209 C C . ALA A 1 287 ? -96.461 -13.025 91.578 1.00 57.91 287 ALA A C 1
ATOM 2211 O O . ALA A 1 287 ? -95.314 -13.468 91.588 1.00 57.91 287 ALA A O 1
ATOM 2212 N N . LEU A 1 288 ? -96.795 -11.942 90.866 1.00 51.69 288 LEU A N 1
ATOM 2213 C CA . LEU A 1 288 ? -95.851 -11.220 90.003 1.00 51.69 288 LEU A CA 1
ATOM 2214 C C . LEU A 1 288 ? -95.144 -10.051 90.698 1.00 51.69 288 LEU A C 1
ATOM 2216 O O . LEU A 1 288 ? -94.020 -9.724 90.322 1.00 51.69 288 LEU A O 1
ATOM 2220 N N . THR A 1 289 ? -95.778 -9.409 91.684 1.00 57.03 289 THR A N 1
ATOM 2221 C CA . THR A 1 289 ? -95.239 -8.201 92.335 1.00 57.03 289 THR A CA 1
ATOM 2222 C C . THR A 1 289 ? -94.914 -8.382 93.816 1.00 57.03 289 THR A C 1
ATOM 2224 O O . THR A 1 289 ? -94.292 -7.494 94.394 1.00 57.03 289 THR A O 1
ATOM 2227 N N . GLY A 1 290 ? -95.300 -9.503 94.439 1.00 56.56 290 GLY A N 1
ATOM 2228 C CA . GLY A 1 290 ? -94.986 -9.826 95.838 1.00 56.56 290 GLY A CA 1
ATOM 2229 C C . GLY A 1 290 ? -95.650 -8.918 96.882 1.00 56.56 290 GLY A C 1
ATOM 2230 O O . GLY A 1 290 ? -95.178 -8.859 98.016 1.00 56.56 290 GLY A O 1
ATOM 2231 N N . VAL A 1 291 ? -96.708 -8.184 96.514 1.00 59.44 291 VAL A N 1
ATOM 2232 C CA . VAL A 1 291 ? -97.413 -7.238 97.395 1.00 59.44 291 VAL A CA 1
ATOM 2233 C C . VAL A 1 291 ? -98.874 -7.661 97.552 1.00 59.44 291 VAL A C 1
ATOM 2235 O O . VAL A 1 291 ? -99.637 -7.677 96.587 1.00 59.44 291 VAL A O 1
ATOM 2238 N N . ASP A 1 292 ? -99.257 -7.960 98.793 1.00 58.12 292 ASP A N 1
ATOM 2239 C CA . ASP A 1 292 ? -100.570 -8.479 99.180 1.00 58.12 292 ASP A CA 1
ATOM 2240 C C . ASP A 1 292 ? -101.544 -7.320 99.471 1.00 58.12 292 ASP A C 1
ATOM 2242 O O . ASP A 1 292 ? -101.527 -6.704 100.541 1.00 58.12 292 ASP A O 1
ATOM 2246 N N . LEU A 1 293 ? -102.390 -6.986 98.491 1.00 55.97 293 LEU A N 1
ATOM 2247 C CA . LEU A 1 293 ? -103.328 -5.851 98.547 1.00 55.97 293 LEU A CA 1
ATOM 2248 C C . LEU A 1 293 ? -104.426 -6.013 99.621 1.00 55.97 293 LEU A C 1
ATOM 2250 O O . LEU A 1 293 ? -105.083 -5.038 99.983 1.00 55.97 293 LEU A O 1
ATOM 2254 N N . SER A 1 294 ? -104.580 -7.213 100.187 1.00 58.84 294 SER A N 1
ATOM 2255 C CA . SER A 1 294 ? -105.528 -7.536 101.265 1.00 58.84 294 SER A CA 1
ATOM 2256 C C . SER A 1 294 ? -105.124 -6.962 102.634 1.00 58.84 294 SER A C 1
ATOM 2258 O O . SER A 1 294 ? -105.918 -6.989 103.572 1.00 58.84 294 SER A O 1
ATOM 2260 N N . LYS A 1 295 ? -103.889 -6.454 102.776 1.00 54.69 295 LYS A N 1
ATOM 2261 C CA . LYS A 1 295 ? -103.332 -5.926 104.039 1.00 54.69 295 LYS A CA 1
ATOM 2262 C C . LYS A 1 295 ? -103.117 -4.410 104.037 1.00 54.69 295 LYS A C 1
ATOM 2264 O O . LYS A 1 295 ? -102.500 -3.878 104.958 1.00 54.69 295 LYS A O 1
ATOM 2269 N N . ILE A 1 296 ? -103.629 -3.699 103.030 1.00 52.84 296 ILE A N 1
ATOM 2270 C CA . ILE A 1 296 ? -103.522 -2.239 102.962 1.00 52.84 296 ILE A CA 1
ATOM 2271 C C . ILE A 1 296 ? -104.662 -1.608 103.790 1.00 52.84 296 ILE A C 1
ATOM 2273 O O . ILE A 1 296 ? -105.834 -1.814 103.468 1.00 52.84 296 ILE A O 1
ATOM 2277 N N . PRO A 1 297 ? -104.361 -0.794 104.824 1.00 54.03 297 PRO A N 1
ATOM 2278 C CA . PRO A 1 297 ? -105.339 -0.294 105.803 1.00 54.03 297 PRO A CA 1
ATOM 2279 C C . PRO A 1 297 ? -106.386 0.704 105.260 1.00 54.03 297 PRO A C 1
ATOM 2281 O O . PRO A 1 297 ? -107.183 1.238 106.031 1.00 54.03 297 PRO A O 1
ATOM 2284 N N . LEU A 1 298 ? -106.422 0.959 103.947 1.00 51.84 298 LEU A N 1
ATOM 2285 C CA . LEU A 1 298 ? -107.377 1.872 103.304 1.00 51.84 298 LEU A CA 1
ATOM 2286 C C . LEU A 1 298 ? -108.707 1.208 102.902 1.00 51.84 298 LEU A C 1
ATOM 2288 O O . LEU A 1 298 ? -109.703 1.915 102.786 1.00 51.84 298 LEU A O 1
ATOM 2292 N N . LEU A 1 299 ? -108.771 -0.124 102.762 1.00 47.22 299 LEU A N 1
ATOM 2293 C CA . LEU A 1 299 ? -110.002 -0.825 102.345 1.00 47.22 299 LEU A CA 1
ATOM 2294 C C . LEU A 1 299 ? -110.923 -1.250 103.505 1.00 47.22 299 LEU A C 1
ATOM 2296 O O . LEU A 1 299 ? -112.086 -1.556 103.273 1.00 47.22 299 LEU A O 1
ATOM 2300 N N . GLN A 1 300 ? -110.460 -1.202 104.759 1.00 49.75 300 GLN A N 1
ATOM 2301 C CA . GLN A 1 300 ? -111.279 -1.555 105.932 1.00 49.75 300 GLN A CA 1
ATOM 2302 C C . GLN A 1 300 ? -112.146 -0.387 106.446 1.00 49.75 300 GLN A C 1
ATOM 2304 O O . GLN A 1 300 ? -113.073 -0.600 107.219 1.00 49.75 300 GLN A O 1
ATOM 2309 N N . LYS A 1 301 ? -111.878 0.855 106.009 1.00 47.03 301 LYS A N 1
ATOM 2310 C CA . LYS A 1 301 ? -112.644 2.053 106.408 1.00 47.03 301 LYS A CA 1
ATOM 2311 C C . LYS A 1 301 ? -113.834 2.385 105.501 1.00 47.03 301 LYS A C 1
ATOM 2313 O O . LYS A 1 301 ? -114.606 3.268 105.852 1.00 47.03 301 LYS A O 1
ATOM 2318 N N . MET A 1 302 ? -113.997 1.698 104.369 1.00 44.31 302 MET A N 1
ATOM 2319 C CA . MET A 1 302 ? -115.075 1.970 103.404 1.00 44.31 302 MET A CA 1
ATOM 2320 C C . MET A 1 302 ? -116.242 0.969 103.477 1.00 44.31 302 MET A C 1
ATOM 2322 O O . MET A 1 302 ? -117.237 1.163 102.799 1.00 44.31 302 MET A O 1
ATOM 2326 N N . THR A 1 303 ? -116.164 -0.065 104.321 1.00 47.59 303 THR A N 1
ATOM 2327 C CA . THR A 1 303 ? -117.234 -1.066 104.532 1.00 47.59 303 THR A CA 1
ATOM 2328 C C . THR A 1 303 ? -117.918 -0.956 105.905 1.00 47.59 303 THR A C 1
ATOM 2330 O O . THR A 1 303 ? -118.601 -1.878 106.338 1.00 47.59 303 THR A O 1
ATOM 2333 N N . SER A 1 304 ? -117.746 0.165 106.617 1.00 36.12 304 SER A N 1
ATOM 2334 C CA . SER A 1 304 ? -118.421 0.455 107.903 1.00 36.12 304 SER A CA 1
ATOM 2335 C C . SER A 1 304 ? -119.156 1.803 107.922 1.00 36.12 304 SER A C 1
ATOM 2337 O O . SER A 1 304 ? -119.516 2.290 108.990 1.00 36.12 304 SER A O 1
ATOM 2339 N N . ALA A 1 305 ? -119.371 2.407 106.755 1.00 40.41 305 ALA A N 1
ATOM 2340 C CA . ALA A 1 305 ? -120.207 3.585 106.570 1.00 40.41 305 ALA A CA 1
ATOM 2341 C C . ALA A 1 305 ? -121.172 3.264 105.421 1.00 40.41 305 ALA A C 1
ATOM 2343 O O . ALA A 1 305 ? -120.706 3.179 104.292 1.00 40.41 305 ALA A O 1
ATOM 2344 N N . GLU A 1 306 ? -122.430 2.986 105.792 1.00 30.69 306 GLU A N 1
ATOM 2345 C CA . GLU A 1 306 ? -123.643 2.731 104.974 1.00 30.69 306 GLU A CA 1
ATOM 2346 C C . GLU A 1 306 ? -123.499 2.109 103.575 1.00 30.69 306 GLU A C 1
ATOM 2348 O O . GLU A 1 306 ? -123.029 2.779 102.630 1.00 30.69 306 GLU A O 1
#

pLDDT: mean 77.12, std 19.98, range [29.22, 97.38]

Foldseek 3Di:
DDDDDDYDDDDDDDDDDDDDDDDDDDDDDPPPDPPPDPVCPVVVVVVVVVVVVVVVVVVVVVVVVVVVVVVVVVVVVVVVVVVVVVVVVVVVVVVVVVVVVVVVVVVVVVVVVVVVVVVVVVVVVVVVVVVVVVVVVVVVVVVVVVVVVVVVVVVVVVVCCVPPVVVVVVVVVVVVVVVVVVVVVVVVVVVVVVVVVVVVVVVVVVVVVVVVVVVVVVVVVVVVVVVVVCPPVVVVVVCVVCVVVVCCVVCVVVVPDPDDDDPDDDDDPPVPVVVVCVVCVQVVCCVVPVDRPVPDPPVVVPVPDD

Solvent-accessible surface area (backbone atoms only — not comparable to full-atom values): 18024 Å² total; per-residue (Å²): 136,81,90,81,91,81,88,80,88,84,87,87,87,79,91,81,90,78,89,80,80,93,86,85,84,90,74,82,73,80,84,76,64,91,79,80,61,93,77,52,59,69,64,52,58,50,49,54,52,52,53,47,53,50,47,53,50,51,49,51,50,52,50,52,51,49,54,50,50,50,52,50,51,50,52,48,50,53,52,48,52,54,46,51,53,48,53,49,52,51,50,52,52,49,50,51,51,51,50,50,51,50,52,52,50,51,49,52,49,51,53,50,51,50,52,50,51,52,50,52,51,49,53,51,52,50,50,51,51,52,52,52,51,52,50,51,52,49,52,53,51,52,51,52,50,51,56,49,50,53,51,50,50,55,50,49,51,52,50,44,41,61,68,48,48,49,53,50,51,53,51,52,52,52,49,51,53,50,51,51,50,48,51,54,53,50,52,52,50,50,52,50,52,48,51,51,50,52,50,54,50,51,52,53,50,50,52,49,52,50,52,51,48,51,53,50,51,50,51,49,49,53,51,52,52,51,56,63,71,42,46,76,71,48,55,51,49,50,50,61,63,45,40,58,58,51,49,51,64,65,38,55,65,59,75,69,60,90,73,86,82,78,81,87,74,81,92,86,63,66,76,59,55,56,55,49,52,64,61,48,46,63,58,56,47,27,75,74,68,75,56,69,77,91,73,52,83,73,67,73,68,66,80,78,59,134

Radius of gyration: 102.84 Å; Cα contacts (8 Å, |Δi|>4): 12; chains: 1; bounding box: 222×68×230 Å

Sequence (306 aa):
MTSLKRDGEILFNINTCVGIDSVDPRIDPPTSTDVYDKLNYLSSLGKTQIAAVQRDADIGVAEAERDAGIREAECKKEMMDVKFLADTKMADSKRELELQKAAFNQEINTKRAQSQLAYELQAAKEQQKIRLEEIEIEVVQRKKQITIEEKEIDRTEKELTATVKRPAEAEAYKMQQLAEGQKSVNTVLIAQADAEKIRKIGEAEACSIEAVGKAQAEKMRLKAEAYQQYGEAAKTALVLEALPKIASKVAAPLAKTNEIVILSGDGGRVTGEVNRLLAELPVSVNALTGVDLSKIPLLQKMTSAE

Organism: Fundulus heteroclitus (NCBI:txid8078)

InterPro domains:
  IPR027705 Flotillin family [PTHR13806] (33-298)
  IPR031905 Flotillin, C-terminal domain [PF15975] (192-272)

Mean predicted aligned error: 20.61 Å